Protein AF-A0A359E953-F1 (afdb_monomer_lite)

Foldseek 3Di:
DAAEDDPDLVCCVQQQFDNPAPQQWDQDFFWKFFDPVQDPPRHGPTDDDPPTGGFRFGALNRHDPPWDQGMATRVDRSHGQWIWDDDDPAIRIHRRGPPQPDPVNPVSVVSSVQVRDPPDDDDDDPDDAAEDPPPPHQADQDQDPPCCVVPVGGRLCCVQPPVVVVVVVVCVVVVHAYAYAHAQEADLDLADPQDRCSQQVDWDQDPNDIGRRSLVRLQVQLVDRYHHAHAFLHLAFLDCVSHVDNVSRVNSVVVVVVVCVVSVSDDHHPDYDYD

Secondary structure (DSSP, 8-state):
-BSS----HHHHHHHTB-TT----B-SS--SEEE-TTTSTT-TT-EE--TTPPP--PBPGGGB-TTSEEEEEESS-TTSEEEEEEEETTEEEEEE--S---SHHHHHHHHHHHHHTSTT----------EEETT-S----SS--TTHHHHH-S-HHHHIIIIIHHHHHHHHHHHTPPEEEEEEEE-----SSPP--HHHHH-EEEETTEEEEHHHHHHHHHHTSSSEEEEEEEESS-S-TTT-S-HHHHHHHHHHHHHHHHHTT--SPPS-B---

Sequence (275 aa):
VLTGPVSSQNFAFLQGLKTDTEYNVDSLSVGYKLFSKAFPGVEGMTYNYDGLLPHYGLLAEEFKSSVNILASTATDENQPFIVSNKIGLGEVITINSYVLGGKIYRGIIFSSIIKGLQGVPYQVANVSTIFLDDFPAPLYNQKLPPIDEEYDVTHAEFVSKIWWQDMQAFADTFNIDYSAMTAFNYNANVVPPFDFQEWRQGSIIYNQNIVQGSIFLANDVKNTRHELAFHGYNHFSLWEQDWDNINFMISSLQAARKRWRVDNLGKLPTNYVPP

Structure (mmCIF, N/CA/C/O backbone):
data_AF-A0A359E953-F1
#
_entry.id   AF-A0A359E953-F1
#
loop_
_atom_site.group_PDB
_atom_site.id
_atom_site.type_symbol
_atom_site.label_atom_id
_atom_site.label_alt_id
_atom_site.label_comp_id
_atom_site.label_asym_id
_atom_site.label_entity_id
_atom_site.label_seq_id
_atom_site.pdbx_PDB_ins_code
_atom_site.Cartn_x
_atom_site.Cartn_y
_atom_site.Cartn_z
_atom_site.occupancy
_atom_site.B_iso_or_equiv
_atom_site.auth_seq_id
_atom_site.auth_comp_id
_atom_site.auth_asym_id
_atom_site.auth_atom_id
_atom_site.pdbx_PDB_model_num
ATOM 1 N N . VAL A 1 1 ? -22.954 0.311 18.828 1.00 91.38 1 VAL A N 1
ATOM 2 C CA . VAL A 1 1 ? -21.606 0.902 18.995 1.00 91.38 1 VAL A CA 1
ATOM 3 C C . VAL A 1 1 ? -21.736 2.407 18.902 1.00 91.38 1 VAL A C 1
ATOM 5 O O . VAL A 1 1 ? -22.480 2.868 18.047 1.00 91.38 1 VAL A O 1
ATOM 8 N N . LEU A 1 2 ? -21.070 3.144 19.784 1.00 94.69 2 LEU A N 1
ATOM 9 C CA . LEU A 1 2 ? -20.998 4.601 19.781 1.00 94.69 2 LEU A CA 1
ATOM 10 C C . LEU A 1 2 ? -19.578 5.002 19.364 1.00 94.69 2 LEU A C 1
ATOM 12 O O . LEU A 1 2 ? -18.610 4.641 20.031 1.00 94.69 2 LEU A O 1
ATOM 16 N N . THR A 1 3 ? -19.437 5.702 18.238 1.00 93.19 3 THR A N 1
ATOM 17 C CA . THR A 1 3 ? -18.143 6.168 17.697 1.00 93.19 3 THR A CA 1
ATOM 18 C C . THR A 1 3 ? -17.750 7.518 18.297 1.00 93.19 3 THR A C 1
ATOM 20 O O . THR A 1 3 ? -17.402 8.450 17.579 1.00 93.19 3 THR A O 1
ATOM 23 N N . GLY A 1 4 ? -17.916 7.636 19.607 1.00 94.50 4 GLY A N 1
ATOM 24 C CA . GLY A 1 4 ? -17.750 8.858 20.376 1.00 94.50 4 GLY A CA 1
ATOM 25 C C . GLY A 1 4 ? -18.614 8.807 21.637 1.00 94.50 4 GLY A C 1
ATOM 26 O O . GLY A 1 4 ? -19.676 8.169 21.615 1.00 94.50 4 GLY A O 1
ATOM 27 N N . PRO A 1 5 ? -18.188 9.451 22.733 1.00 94.25 5 PRO A N 1
ATOM 28 C CA . PRO A 1 5 ? -19.043 9.611 23.891 1.00 94.25 5 PRO A CA 1
ATOM 29 C C . PRO A 1 5 ? -20.219 10.546 23.574 1.00 94.25 5 PRO A C 1
ATOM 31 O O . PRO A 1 5 ? -20.132 11.443 22.737 1.00 94.25 5 PRO A O 1
ATOM 34 N N . VAL A 1 6 ? -21.347 10.317 24.239 1.00 94.50 6 VAL A N 1
ATOM 35 C CA . VAL A 1 6 ? -22.568 11.119 24.129 1.00 94.50 6 VAL A CA 1
ATOM 36 C C . VAL A 1 6 ? -22.833 11.756 25.486 1.00 94.50 6 VAL A C 1
ATOM 38 O O . VAL A 1 6 ? -23.274 11.072 26.414 1.00 94.50 6 VAL A O 1
ATOM 41 N N . SER A 1 7 ? -22.596 13.063 25.595 1.00 90.88 7 SER A N 1
ATOM 42 C CA . SER A 1 7 ? -22.827 13.837 26.821 1.00 90.88 7 SER A CA 1
ATOM 43 C C . SER A 1 7 ? -24.314 14.121 27.044 1.00 90.88 7 SER A C 1
ATOM 45 O O . SER A 1 7 ? -24.800 15.238 26.882 1.00 90.88 7 SER A O 1
ATOM 47 N N . SER A 1 8 ? -25.076 13.071 27.344 1.00 90.19 8 SER A N 1
ATOM 48 C CA . SER A 1 8 ? -26.510 13.141 27.604 1.00 90.19 8 SER A CA 1
ATOM 49 C C . SER A 1 8 ? -26.914 12.111 28.646 1.00 90.19 8 SER A C 1
ATOM 51 O O . SER A 1 8 ? -26.641 10.918 28.490 1.00 90.19 8 SER A O 1
ATOM 53 N N . GLN A 1 9 ? -27.673 12.557 29.649 1.00 86.50 9 GLN A N 1
ATOM 54 C CA . GLN A 1 9 ? -28.151 11.704 30.737 1.00 86.50 9 GLN A CA 1
ATOM 55 C C . GLN A 1 9 ? -28.949 10.494 30.234 1.00 86.50 9 GLN A C 1
ATOM 57 O O . GLN A 1 9 ? -28.858 9.403 30.795 1.00 86.50 9 GLN A O 1
ATOM 62 N N . ASN A 1 10 ? -29.668 10.657 29.119 1.00 89.31 10 ASN A N 1
ATOM 63 C CA . ASN A 1 10 ? -30.453 9.590 28.494 1.00 89.31 10 ASN A CA 1
ATOM 64 C C . ASN A 1 10 ? -29.575 8.454 27.939 1.00 89.31 10 ASN A C 1
ATOM 66 O O . ASN A 1 10 ? -30.032 7.319 27.824 1.00 89.31 10 ASN A O 1
ATOM 70 N N . PHE A 1 11 ? -28.316 8.748 27.607 1.00 91.19 11 PHE A N 1
ATOM 71 C CA . PHE A 1 11 ? -27.355 7.802 27.039 1.00 91.19 11 PHE A CA 1
ATOM 72 C C . PHE A 1 11 ? -26.266 7.382 28.036 1.00 91.19 11 PHE A C 1
ATOM 74 O O . PHE A 1 11 ? -25.482 6.480 27.732 1.00 91.19 11 PHE A O 1
ATOM 81 N N . ALA A 1 12 ? -26.218 7.983 29.230 1.00 94.19 12 ALA A N 1
ATOM 82 C CA . ALA A 1 12 ? -25.221 7.683 30.257 1.00 94.19 12 ALA A CA 1
ATOM 83 C C . ALA A 1 12 ? -25.239 6.201 30.661 1.00 94.19 12 ALA A C 1
ATOM 85 O O . ALA A 1 12 ? -24.207 5.527 30.646 1.00 94.19 12 ALA A O 1
ATOM 86 N N . PHE A 1 13 ? -26.436 5.652 30.911 1.00 94.38 13 PHE A N 1
ATOM 87 C CA . PHE A 1 13 ? -26.602 4.235 31.241 1.00 94.38 13 PHE A CA 1
ATOM 88 C C . PHE A 1 13 ? -26.062 3.310 30.146 1.00 94.38 13 PHE A C 1
ATOM 90 O O . PHE A 1 13 ? -25.422 2.313 30.471 1.00 94.38 13 PHE A O 1
ATOM 97 N N . LEU A 1 14 ? -26.288 3.644 28.869 1.00 94.75 14 LEU A N 1
ATOM 98 C CA . LEU A 1 14 ? -25.854 2.821 27.739 1.00 94.75 14 LEU A CA 1
ATOM 99 C C . LEU A 1 14 ? -24.329 2.747 27.660 1.00 94.75 14 LEU A C 1
ATOM 101 O O . LEU A 1 14 ? -23.777 1.669 27.484 1.00 94.75 14 LEU A O 1
ATOM 105 N N . GLN A 1 15 ? -23.653 3.871 27.871 1.00 95.25 15 GLN A N 1
ATOM 106 C CA . GLN A 1 15 ? -22.193 3.981 27.814 1.00 95.25 15 GLN A CA 1
ATOM 107 C C . GLN A 1 15 ? -21.480 3.408 29.046 1.00 95.25 15 GLN A C 1
ATOM 109 O O . GLN A 1 15 ? -20.261 3.263 29.033 1.00 95.25 15 GLN A O 1
ATOM 114 N N . GLY A 1 16 ? -22.227 3.084 30.107 1.00 96.25 16 GLY A N 1
ATOM 115 C CA . GLY A 1 16 ? -21.660 2.652 31.381 1.00 96.25 16 GLY A CA 1
ATOM 116 C C . GLY A 1 16 ? -21.135 3.806 32.236 1.00 96.25 16 GLY A C 1
ATOM 117 O O . GLY A 1 16 ? -20.303 3.572 33.109 1.00 96.25 16 GLY A O 1
ATOM 118 N N . LEU A 1 17 ? -21.624 5.029 32.011 1.00 97.00 17 LEU A N 1
ATOM 119 C CA . LEU A 1 17 ? -21.306 6.196 32.835 1.00 97.00 17 LEU A CA 1
ATOM 120 C C . LEU A 1 17 ? -22.029 6.134 34.183 1.00 97.00 17 LEU A C 1
ATOM 122 O O . LEU A 1 17 ? -23.102 5.526 34.303 1.00 97.00 17 LEU A O 1
ATOM 126 N N . LYS A 1 18 ? -21.438 6.755 35.206 1.00 95.19 18 LYS A N 1
ATOM 127 C CA . LYS A 1 18 ? -22.065 6.945 36.519 1.00 95.19 18 LYS A CA 1
ATOM 128 C C . LYS A 1 18 ? -23.314 7.827 36.401 1.00 95.19 18 LYS A C 1
ATOM 130 O O . LYS A 1 18 ? -23.501 8.555 35.432 1.00 95.19 18 LYS A O 1
ATOM 135 N N . THR A 1 19 ? -24.220 7.722 37.370 1.00 87.56 19 THR A N 1
ATOM 136 C CA . THR A 1 19 ? -25.488 8.477 37.363 1.00 87.56 19 THR A CA 1
ATOM 137 C C . THR A 1 19 ? -25.298 9.972 37.600 1.00 87.56 19 THR A C 1
ATOM 139 O O . THR A 1 19 ? -26.120 10.764 37.155 1.00 87.56 19 THR A O 1
ATOM 142 N N . ASP A 1 20 ? -24.227 10.329 38.295 1.00 89.38 20 ASP A N 1
ATOM 143 C CA . ASP A 1 20 ? -23.769 11.669 38.657 1.00 89.38 20 ASP A CA 1
ATOM 144 C C . ASP A 1 20 ? -22.599 12.137 37.774 1.00 89.38 20 ASP A C 1
ATOM 146 O O . ASP A 1 20 ? -21.809 12.971 38.194 1.00 89.38 20 ASP A O 1
ATOM 150 N N . THR A 1 21 ? -22.475 11.584 36.561 1.00 91.31 21 THR A N 1
ATOM 151 C CA . THR A 1 21 ? -21.426 11.956 35.601 1.00 91.31 21 THR A CA 1
ATOM 152 C C . THR A 1 21 ? -21.484 13.449 35.262 1.00 91.31 21 THR A C 1
ATOM 154 O O . THR A 1 21 ? -22.550 13.996 34.963 1.00 91.31 21 THR A O 1
ATOM 157 N N . GLU A 1 22 ? -20.327 14.102 35.296 1.00 93.81 22 GLU A N 1
ATOM 158 C CA . GLU A 1 22 ? -20.158 15.513 34.929 1.00 93.81 22 GLU A CA 1
ATOM 159 C C . GLU A 1 22 ? -19.682 15.668 33.479 1.00 93.81 22 GLU A C 1
ATOM 161 O O . GLU A 1 22 ? -19.660 16.773 32.936 1.00 93.81 22 GLU A O 1
ATOM 166 N N . TYR A 1 23 ? -19.377 14.544 32.824 1.00 94.56 23 TYR A N 1
ATOM 167 C CA . TYR A 1 23 ? -18.854 14.472 31.463 1.00 94.56 23 TYR A CA 1
ATOM 168 C C . TYR A 1 23 ? -17.509 15.191 31.298 1.00 94.56 23 TYR A C 1
ATOM 170 O O . TYR A 1 23 ? -17.218 15.722 30.221 1.00 94.56 23 TYR A O 1
ATOM 178 N N . ASN A 1 24 ? -16.681 15.199 32.347 1.00 96.50 24 ASN A N 1
ATOM 179 C CA . ASN A 1 24 ? -15.344 15.766 32.277 1.00 96.50 24 ASN A CA 1
ATOM 180 C C . ASN A 1 24 ? -14.489 14.976 31.281 1.00 96.50 24 ASN A C 1
ATOM 182 O O . ASN A 1 24 ? -14.595 13.752 31.176 1.00 96.50 24 ASN A O 1
ATOM 186 N N . VAL A 1 25 ? -13.642 15.684 30.536 1.00 97.06 25 VAL A N 1
ATOM 187 C CA . VAL A 1 25 ? -12.829 15.109 29.459 1.00 97.06 25 VAL A CA 1
ATOM 188 C C . VAL A 1 25 ? -11.344 15.167 29.782 1.00 97.06 25 VAL A C 1
ATOM 190 O O . VAL A 1 25 ? -10.857 16.131 30.369 1.00 97.06 25 VAL A O 1
ATOM 193 N N . ASP A 1 26 ? -10.616 14.156 29.328 1.00 97.31 26 ASP A N 1
ATOM 194 C CA . ASP A 1 26 ? -9.164 14.174 29.256 1.00 97.31 26 ASP A CA 1
ATOM 195 C C . ASP A 1 26 ? -8.703 14.891 27.980 1.00 97.31 26 ASP A C 1
ATOM 197 O O . ASP A 1 26 ? -8.961 14.440 26.863 1.00 97.31 26 ASP A O 1
ATOM 201 N N . SER A 1 27 ? -7.992 16.006 28.145 1.00 96.44 27 SER A N 1
ATOM 202 C CA . SER A 1 27 ? -7.470 16.814 27.040 1.00 96.44 27 SER A CA 1
ATOM 203 C C . SER A 1 27 ? -6.019 16.506 26.669 1.00 96.44 27 SER A C 1
ATOM 205 O O . SER A 1 27 ? -5.453 17.239 25.857 1.00 96.44 27 SER A O 1
ATOM 207 N N . LEU A 1 28 ? -5.388 15.501 27.286 1.00 96.62 28 LEU A N 1
ATOM 208 C CA . LEU A 1 28 ? -3.955 15.243 27.132 1.00 96.62 28 LEU A CA 1
ATOM 209 C C . LEU A 1 28 ? -3.657 13.949 26.382 1.00 96.62 28 LEU A C 1
ATOM 211 O O . LEU A 1 28 ? -2.718 13.926 25.586 1.00 96.62 28 LEU A O 1
ATOM 215 N N . SER A 1 29 ? -4.422 12.881 26.613 1.00 97.62 29 SER A N 1
ATOM 216 C CA . SER A 1 29 ? -3.992 11.568 26.145 1.00 97.62 29 SER A CA 1
ATOM 217 C C . SER A 1 29 ? -4.236 11.343 24.661 1.00 97.62 29 SER A C 1
ATOM 219 O O . SER A 1 29 ? -5.284 11.685 24.100 1.00 97.62 29 SER A O 1
ATOM 221 N N . VAL A 1 30 ? -3.256 10.696 24.038 1.00 96.56 30 VAL A N 1
ATOM 222 C CA . VAL A 1 30 ? -3.210 10.399 22.606 1.00 96.56 30 VAL A CA 1
ATOM 223 C C . VAL A 1 30 ? -2.963 8.917 22.365 1.00 96.56 30 VAL A C 1
ATOM 225 O O . VAL A 1 30 ? -2.499 8.183 23.243 1.00 96.56 30 VAL A O 1
ATOM 228 N N . GLY A 1 31 ? -3.252 8.488 21.137 1.00 95.69 31 GLY A N 1
ATOM 229 C CA . GLY A 1 31 ? -3.047 7.114 20.699 1.00 95.69 31 GLY A CA 1
ATOM 230 C C . GLY A 1 31 ? -3.872 6.099 21.489 1.00 95.69 31 GLY A C 1
ATOM 231 O O . GLY A 1 31 ? -4.659 6.432 22.373 1.00 95.69 31 GLY A O 1
ATOM 232 N N . TYR A 1 32 ? -3.684 4.820 21.187 1.00 95.94 32 TYR A N 1
ATOM 233 C CA . TYR A 1 32 ? -4.396 3.758 21.894 1.00 95.94 32 TYR A CA 1
ATOM 234 C C . TYR A 1 32 ? -3.566 2.494 22.064 1.00 95.94 32 TYR A C 1
ATOM 236 O O . TYR A 1 32 ? -2.721 2.169 21.231 1.00 95.94 32 TYR A O 1
ATOM 244 N N . LYS A 1 33 ? -3.853 1.759 23.137 1.00 95.81 33 LYS A N 1
ATOM 245 C CA . LYS A 1 33 ? -3.293 0.441 23.428 1.00 95.81 33 LYS A CA 1
ATOM 246 C C . LYS A 1 33 ? -4.414 -0.586 23.496 1.00 95.81 33 LYS A C 1
ATOM 248 O O . LYS A 1 33 ? -5.407 -0.392 24.197 1.00 95.81 33 LYS A O 1
ATOM 253 N N . LEU A 1 34 ? -4.262 -1.676 22.750 1.00 94.06 34 LEU A N 1
ATOM 254 C CA . LEU A 1 34 ? -5.268 -2.728 22.647 1.00 94.06 34 LEU A CA 1
ATOM 255 C C . LEU A 1 34 ? -5.008 -3.837 23.660 1.00 94.06 34 LEU A C 1
ATOM 257 O O . LEU A 1 34 ? -3.911 -4.389 23.745 1.00 94.06 34 LEU A O 1
ATOM 261 N N . PHE A 1 35 ? -6.044 -4.205 24.408 1.00 90.38 35 PHE A N 1
ATOM 262 C CA . PHE A 1 35 ? -5.985 -5.348 25.309 1.00 90.38 35 PHE A CA 1
ATOM 263 C C . PHE A 1 35 ? -6.446 -6.627 24.604 1.00 90.38 35 PHE A C 1
ATOM 265 O O . PHE A 1 35 ? -7.213 -6.595 23.644 1.00 90.38 35 PHE A O 1
ATOM 272 N N . SER A 1 36 ? -6.019 -7.779 25.120 1.00 74.50 36 SER A N 1
ATOM 273 C CA . SER A 1 36 ? -6.286 -9.114 24.554 1.00 74.50 36 SER A CA 1
ATOM 274 C C . SER A 1 36 ? -7.758 -9.430 24.290 1.00 74.50 36 SER A C 1
ATOM 276 O O . SER A 1 36 ? -8.108 -10.154 23.362 1.00 74.50 36 SER A O 1
ATOM 278 N N . LYS A 1 37 ? -8.646 -8.846 25.097 1.00 69.38 37 LYS A N 1
ATOM 279 C CA . LYS A 1 37 ? -10.102 -9.030 25.022 1.00 69.38 37 LYS A CA 1
ATOM 280 C C . LYS A 1 37 ? -10.766 -8.189 23.927 1.00 69.38 37 LYS A C 1
ATOM 282 O O . LYS A 1 37 ? -11.963 -8.357 23.673 1.00 69.38 37 LYS A O 1
ATOM 287 N N . ALA A 1 38 ? -10.028 -7.257 23.328 1.00 71.00 38 ALA A N 1
ATOM 288 C CA . ALA A 1 38 ? -10.561 -6.303 22.371 1.00 71.00 38 ALA A CA 1
ATOM 289 C C . ALA A 1 38 ? -10.742 -6.949 21.001 1.00 71.00 38 ALA A C 1
ATOM 291 O O . ALA A 1 38 ? -11.876 -7.069 20.536 1.00 71.00 38 ALA A O 1
ATOM 292 N N . PHE A 1 39 ? -9.638 -7.401 20.396 1.00 80.38 39 PHE A N 1
ATOM 293 C CA . PHE A 1 39 ? -9.598 -7.871 19.014 1.00 80.38 39 PHE A CA 1
ATOM 294 C C . PHE A 1 39 ? -8.544 -8.981 18.833 1.00 80.38 39 PHE A C 1
ATOM 296 O O . PHE A 1 39 ? -7.472 -8.906 19.440 1.00 80.38 39 PHE A O 1
ATOM 303 N N . PRO A 1 40 ? -8.817 -10.012 18.011 1.00 77.75 40 PRO A N 1
ATOM 304 C CA . PRO A 1 40 ? -7.859 -11.086 17.747 1.00 77.75 40 PRO A CA 1
ATOM 305 C C . PRO A 1 40 ? -6.555 -10.576 17.113 1.00 77.75 40 PRO A C 1
ATOM 307 O O . PRO A 1 40 ? -6.593 -9.750 16.207 1.00 77.75 40 PRO A O 1
ATOM 310 N N . GLY A 1 41 ? -5.410 -11.107 17.552 1.00 78.75 41 GLY A N 1
ATOM 311 C CA . GLY A 1 41 ? -4.105 -10.884 16.908 1.00 78.75 41 GLY A CA 1
ATOM 312 C C . GLY A 1 41 ? -3.431 -9.535 17.183 1.00 78.75 41 GLY A C 1
ATOM 313 O O . GLY A 1 41 ? -2.355 -9.289 16.651 1.00 78.75 41 GLY A O 1
ATOM 314 N N . VAL A 1 42 ? -4.026 -8.676 18.017 1.00 83.38 42 VAL A N 1
ATOM 315 C CA . VAL A 1 42 ? -3.504 -7.326 18.321 1.00 83.38 42 VAL A CA 1
ATOM 316 C C . VAL A 1 42 ? -3.327 -7.072 19.821 1.00 83.38 42 VAL A C 1
ATOM 318 O O . VAL A 1 42 ? -3.280 -5.931 20.275 1.00 83.38 42 VAL A O 1
ATOM 321 N N . GLU A 1 43 ? -3.246 -8.143 20.609 1.00 86.69 43 GLU A N 1
ATOM 322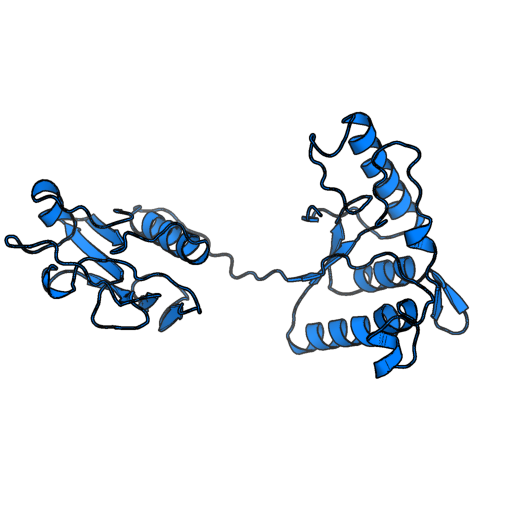 C CA . GLU A 1 43 ? -3.002 -8.068 22.048 1.00 86.69 43 GLU A CA 1
ATOM 323 C C . GLU A 1 43 ? -1.707 -7.305 22.352 1.00 86.69 43 GLU A C 1
ATOM 325 O O . GLU A 1 43 ? -0.639 -7.643 21.846 1.00 86.69 43 GLU A O 1
ATOM 330 N N . GLY A 1 44 ? -1.807 -6.272 23.190 1.00 89.12 44 GLY A N 1
ATOM 331 C CA . GLY A 1 44 ? -0.663 -5.486 23.646 1.00 89.12 44 GLY A CA 1
ATOM 332 C C . GLY A 1 44 ? -0.123 -4.491 22.620 1.00 89.12 44 GLY A C 1
ATOM 333 O O . GLY A 1 44 ? 0.812 -3.762 22.944 1.00 89.12 44 GLY A O 1
ATOM 334 N N . MET A 1 45 ? -0.700 -4.421 21.414 1.00 92.19 45 MET A N 1
ATOM 335 C CA . MET A 1 45 ? -0.281 -3.446 20.410 1.00 92.19 45 MET A CA 1
ATOM 336 C C . MET A 1 45 ? -0.634 -2.025 20.851 1.00 92.19 45 MET A C 1
ATOM 338 O O . MET A 1 45 ? -1.777 -1.739 21.223 1.00 92.19 45 MET A O 1
ATOM 342 N N . THR A 1 46 ? 0.349 -1.135 20.747 1.00 95.12 46 THR A N 1
ATOM 343 C CA . THR A 1 46 ? 0.221 0.293 21.046 1.00 95.12 46 THR A CA 1
ATOM 344 C C . THR A 1 46 ? 0.424 1.099 19.771 1.00 95.12 46 THR A C 1
ATOM 346 O O . THR A 1 46 ? 1.409 0.913 19.061 1.00 95.12 46 THR A O 1
ATOM 349 N N . TYR A 1 47 ? -0.493 2.024 19.508 1.00 93.75 47 TYR A N 1
ATOM 350 C CA . TYR A 1 47 ? -0.469 2.932 18.370 1.00 93.75 47 TYR A CA 1
ATOM 351 C C . TYR A 1 47 ? -0.292 4.354 18.891 1.00 93.75 47 TYR A C 1
ATOM 353 O O . TYR A 1 47 ? -1.255 4.990 19.322 1.00 93.75 47 TYR A O 1
ATOM 361 N N . ASN A 1 48 ? 0.951 4.830 18.867 1.00 94.88 48 ASN A N 1
ATOM 362 C CA . ASN A 1 48 ? 1.330 6.174 19.283 1.00 94.88 48 ASN A CA 1
ATOM 363 C C . ASN A 1 48 ? 2.296 6.757 18.251 1.00 94.88 48 ASN A C 1
ATOM 365 O O . ASN A 1 48 ? 3.455 6.354 18.194 1.00 94.88 48 ASN A O 1
ATOM 369 N N . TYR A 1 49 ? 1.790 7.646 17.403 1.00 90.12 49 TYR A N 1
ATOM 370 C CA . TYR A 1 49 ? 2.561 8.290 16.345 1.00 90.12 49 TYR A CA 1
ATOM 371 C C . TYR A 1 49 ? 2.728 9.772 16.665 1.00 90.12 49 TYR A C 1
ATOM 373 O O . TYR A 1 49 ? 1.895 10.367 17.353 1.00 90.12 49 TYR A O 1
ATOM 381 N N . ASP A 1 50 ? 3.769 10.385 16.117 1.00 90.94 50 ASP A N 1
ATOM 382 C CA . ASP A 1 50 ? 3.954 11.824 16.250 1.00 90.94 50 ASP A CA 1
ATOM 383 C C . ASP A 1 50 ? 2.821 12.586 15.547 1.00 90.94 50 ASP A C 1
ATOM 385 O O . ASP A 1 50 ? 2.355 12.211 14.467 1.00 90.94 50 ASP A O 1
ATOM 389 N N . GLY A 1 51 ? 2.360 13.668 16.175 1.00 90.56 51 GLY A N 1
ATOM 390 C CA . GLY A 1 51 ? 1.305 14.529 15.632 1.00 90.56 51 GLY A CA 1
ATOM 391 C C . GLY A 1 51 ? -0.129 14.044 15.870 1.00 90.56 51 GLY A C 1
ATOM 392 O O . GLY A 1 51 ? -1.060 14.635 15.320 1.00 90.56 51 GLY A O 1
ATOM 393 N N . LEU A 1 52 ? -0.343 13.005 16.686 1.00 93.62 52 LEU A N 1
ATOM 394 C CA . LEU A 1 52 ? -1.693 12.643 17.125 1.00 93.62 52 LEU A CA 1
ATOM 395 C C . LEU A 1 52 ? -2.305 13.735 18.005 1.00 93.62 52 LEU A C 1
ATOM 397 O O . LEU A 1 52 ? -1.649 14.320 18.864 1.00 93.62 52 LEU A O 1
ATOM 401 N N . LEU A 1 53 ? -3.592 13.993 17.782 1.00 95.12 53 LEU A N 1
ATOM 402 C CA . LEU A 1 53 ? -4.374 14.923 18.586 1.00 95.12 53 LEU A CA 1
ATOM 403 C C . LEU A 1 53 ? -4.928 14.215 19.830 1.00 95.12 53 LEU A C 1
ATOM 405 O O . LEU A 1 53 ? -5.269 13.029 19.734 1.00 95.12 53 LEU A O 1
ATOM 409 N N . PRO A 1 54 ? -5.074 14.926 20.965 1.00 96.56 54 PRO A N 1
ATOM 410 C CA . PRO A 1 54 ? -5.741 14.387 22.140 1.00 96.56 54 PRO A CA 1
ATOM 411 C C . PRO A 1 54 ? -7.132 13.860 21.811 1.00 96.56 54 PRO A C 1
ATOM 413 O O . PRO A 1 54 ? -7.860 14.428 20.995 1.00 96.56 54 PRO A O 1
ATOM 416 N N . HIS A 1 55 ? -7.511 12.763 22.457 1.00 96.81 55 HIS A N 1
ATOM 417 C CA . HIS A 1 55 ? -8.782 12.109 22.172 1.00 96.81 55 HIS A CA 1
ATOM 418 C C . HIS A 1 55 ? -9.998 12.907 22.640 1.00 96.81 55 HIS A C 1
ATOM 420 O O . HIS A 1 55 ? -11.085 12.692 22.088 1.00 96.81 55 HIS A O 1
ATOM 426 N N . TYR A 1 56 ? -9.822 13.773 23.646 1.00 97.06 56 TYR A N 1
ATOM 427 C CA . TYR A 1 56 ? -10.895 14.479 24.353 1.00 97.06 56 TYR A CA 1
ATOM 428 C C . TYR A 1 56 ? -11.964 13.524 24.916 1.00 97.06 56 TYR A C 1
ATOM 430 O O . TYR A 1 56 ? -13.134 13.877 25.022 1.00 97.06 56 TYR A O 1
ATOM 438 N N . GLY A 1 57 ? -11.582 12.283 25.233 1.00 97.06 57 GLY A N 1
ATOM 439 C CA . GLY A 1 57 ? -12.485 11.277 25.792 1.00 97.06 57 GLY A CA 1
ATOM 440 C C . GLY A 1 57 ? -12.906 11.617 27.220 1.00 97.06 57 GLY A C 1
ATOM 441 O O . GLY A 1 57 ? -12.192 12.325 27.919 1.00 97.06 57 GLY A O 1
ATOM 442 N N . LEU A 1 58 ? -14.043 11.090 27.673 1.00 97.88 58 LEU A N 1
ATOM 443 C CA . LEU A 1 58 ? -14.494 11.233 29.060 1.00 97.88 58 LEU A CA 1
ATOM 444 C C . LEU A 1 58 ? -13.468 10.630 30.026 1.00 97.88 58 LEU A C 1
ATOM 446 O O . LEU A 1 58 ? -12.930 9.560 29.734 1.00 97.88 58 LEU A O 1
ATOM 450 N N . LEU A 1 59 ? -13.204 11.277 31.161 1.00 97.44 59 LEU A N 1
ATOM 451 C CA . LEU A 1 59 ? -12.256 10.785 32.164 1.00 97.44 59 LEU A CA 1
ATOM 452 C C . LEU A 1 59 ? -12.645 9.392 32.672 1.00 97.44 59 LEU A C 1
ATOM 454 O O . LEU A 1 59 ? -13.825 9.051 32.770 1.00 97.44 59 LEU A O 1
ATOM 458 N N . ALA A 1 60 ? -11.649 8.585 33.040 1.00 97.12 60 ALA A N 1
ATOM 459 C CA . ALA A 1 60 ? -11.862 7.237 33.570 1.00 97.12 60 ALA A CA 1
ATOM 460 C C . ALA A 1 60 ? -12.863 7.194 34.742 1.00 97.12 60 ALA A C 1
ATOM 462 O O . ALA A 1 60 ? -13.671 6.271 34.847 1.00 97.12 60 ALA A O 1
ATOM 463 N N . GLU A 1 61 ? -12.841 8.216 35.600 1.00 96.44 61 GLU A N 1
ATOM 464 C CA . GLU A 1 61 ? -13.720 8.338 36.763 1.00 96.44 61 GLU A CA 1
ATOM 465 C C . GLU A 1 61 ? -15.196 8.579 36.421 1.00 96.44 61 GLU A C 1
ATOM 467 O O . GLU A 1 61 ? -16.048 8.330 37.273 1.00 96.44 61 GLU A O 1
ATOM 472 N N . GLU A 1 62 ? -15.525 8.984 35.194 1.00 97.12 62 GLU A N 1
ATOM 473 C CA . GLU A 1 62 ? -16.910 9.139 34.728 1.00 97.12 62 GLU A CA 1
ATOM 474 C C . GLU A 1 62 ? -17.589 7.776 34.500 1.00 97.12 62 GLU A C 1
ATOM 476 O O . GLU A 1 62 ? -18.817 7.654 34.545 1.00 97.12 62 GLU A O 1
ATOM 481 N N . PHE A 1 63 ? -16.802 6.716 34.285 1.00 97.25 63 PHE A N 1
ATOM 482 C CA . PHE A 1 63 ? -17.299 5.364 34.039 1.00 97.25 63 PHE A CA 1
ATOM 483 C C . PHE A 1 63 ? -17.523 4.577 35.339 1.00 97.25 63 PHE A C 1
ATOM 485 O O . PHE A 1 63 ? -16.849 4.749 36.357 1.00 97.25 63 PHE A O 1
ATOM 492 N N . LYS A 1 64 ? -18.489 3.653 35.314 1.00 96.88 64 LYS A N 1
ATOM 493 C CA . LYS A 1 64 ? -18.692 2.675 36.391 1.00 96.88 64 LYS A CA 1
ATOM 494 C C . LYS A 1 64 ? -17.526 1.690 36.423 1.00 96.88 64 LYS A C 1
ATOM 496 O O . LYS A 1 64 ? -17.090 1.219 35.381 1.00 96.88 64 LYS A O 1
ATOM 501 N N . SER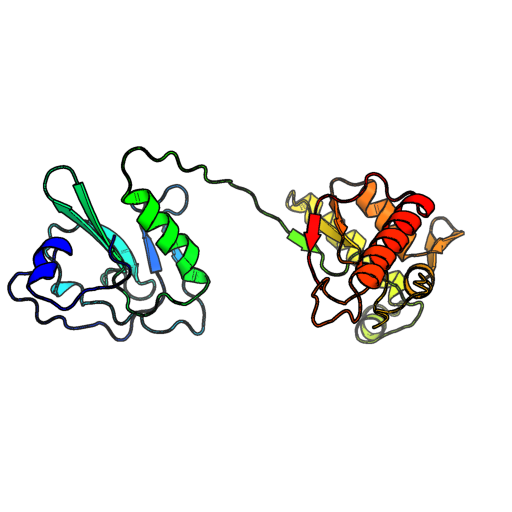 A 1 65 ? -17.130 1.239 37.611 1.00 94.88 65 SER A N 1
ATOM 502 C CA . SER A 1 65 ? -16.097 0.199 37.773 1.00 94.88 65 SER A CA 1
ATOM 503 C C . SER A 1 65 ? -16.449 -1.148 37.121 1.00 94.88 65 SER A C 1
ATOM 505 O O . SER A 1 65 ? -15.579 -1.994 36.944 1.00 94.88 65 SER A O 1
ATOM 507 N N . SER A 1 66 ? -17.721 -1.362 36.767 1.00 94.75 66 SER A N 1
ATOM 508 C CA . SER A 1 66 ? -18.214 -2.575 36.112 1.00 94.75 66 SER A CA 1
ATOM 509 C C . SER A 1 66 ? -18.031 -2.599 34.592 1.00 94.75 66 SER A C 1
ATOM 511 O O . SER A 1 66 ? -18.335 -3.625 33.979 1.00 94.75 66 SER A O 1
ATOM 513 N N . VAL A 1 67 ? -17.623 -1.491 33.956 1.00 95.94 67 VAL A N 1
ATOM 514 C CA . VAL A 1 67 ? -17.381 -1.490 32.505 1.00 95.94 67 VAL A CA 1
ATOM 515 C C . VAL A 1 67 ? -16.133 -2.301 32.175 1.00 95.94 67 VAL A C 1
ATOM 517 O O . VAL A 1 67 ? -15.154 -2.311 32.917 1.00 95.94 67 VAL A O 1
ATOM 520 N N . ASN A 1 68 ? -16.148 -2.977 31.031 1.00 95.00 68 ASN A N 1
ATOM 521 C CA . ASN A 1 68 ? -14.963 -3.648 30.519 1.00 95.00 68 ASN A CA 1
ATOM 522 C C . ASN A 1 68 ? -14.166 -2.659 29.676 1.00 95.00 68 ASN A C 1
ATOM 524 O O . ASN A 1 68 ? -14.672 -2.159 28.674 1.00 95.00 68 ASN A O 1
ATOM 528 N N . ILE A 1 69 ? -12.913 -2.413 30.036 1.00 95.56 69 ILE A N 1
ATOM 529 C CA . ILE A 1 69 ? -12.007 -1.624 29.202 1.00 95.56 69 ILE A CA 1
ATOM 530 C C . ILE A 1 69 ? -11.410 -2.566 28.154 1.00 95.56 69 ILE A C 1
ATOM 532 O O . ILE A 1 69 ? -10.787 -3.573 28.489 1.00 95.56 69 ILE A O 1
ATOM 536 N N . LEU A 1 70 ? -11.658 -2.271 26.880 1.00 94.94 70 LEU A N 1
ATOM 537 C CA . LEU A 1 70 ? -11.125 -3.027 25.744 1.00 94.94 70 LEU A CA 1
ATOM 538 C C . LEU A 1 70 ? -9.823 -2.396 25.234 1.00 94.94 70 LEU A C 1
ATOM 540 O O . LEU A 1 70 ? -8.927 -3.097 24.778 1.00 94.94 70 LEU A O 1
ATOM 544 N N . ALA A 1 71 ? -9.701 -1.079 25.339 1.00 96.12 71 ALA A N 1
ATOM 545 C CA . ALA A 1 71 ? -8.488 -0.357 24.997 1.00 96.12 71 ALA A CA 1
ATOM 546 C C . ALA A 1 71 ? -8.324 0.841 25.927 1.00 96.12 71 ALA A C 1
ATOM 548 O O . ALA A 1 71 ? -9.320 1.475 26.290 1.00 96.12 71 ALA A O 1
ATOM 549 N N . SER A 1 72 ? -7.085 1.169 26.265 1.00 97.25 72 SER A N 1
ATOM 550 C CA . SER A 1 72 ? -6.723 2.433 26.904 1.00 97.25 72 SER A CA 1
ATOM 551 C C . SER A 1 72 ? -6.147 3.396 25.874 1.00 97.25 72 SER A C 1
ATOM 553 O O . SER A 1 72 ? -5.882 3.019 24.727 1.00 97.25 72 SER A O 1
ATOM 555 N N . THR A 1 73 ? -5.916 4.637 26.283 1.00 97.56 73 THR A N 1
ATOM 556 C CA . THR A 1 73 ? -5.043 5.527 25.515 1.00 97.56 73 THR A CA 1
ATOM 557 C C . THR A 1 73 ? -3.604 5.003 25.539 1.00 97.56 73 THR A C 1
ATOM 559 O O . THR A 1 73 ? -3.259 4.158 26.373 1.00 97.56 73 THR A O 1
ATOM 562 N N . ALA A 1 74 ? -2.768 5.435 24.591 1.00 97.06 74 ALA A N 1
ATOM 563 C CA . ALA A 1 74 ? -1.378 4.979 24.533 1.00 97.06 74 ALA A CA 1
ATOM 564 C C . ALA A 1 74 ? -0.484 5.675 25.569 1.00 97.06 74 ALA A C 1
ATOM 566 O O . ALA A 1 74 ? 0.512 5.095 25.993 1.00 97.06 74 ALA A O 1
ATOM 567 N N . THR A 1 75 ? -0.822 6.908 25.952 1.00 97.38 75 THR A N 1
ATOM 568 C CA . THR A 1 75 ? -0.031 7.725 26.884 1.00 97.38 75 THR A CA 1
ATOM 569 C C . THR A 1 75 ? -0.454 7.590 28.343 1.00 97.38 75 THR A C 1
ATOM 571 O O . THR A 1 75 ? 0.367 7.836 29.221 1.00 97.38 75 THR A O 1
ATOM 574 N N . ASP A 1 76 ? -1.695 7.178 28.609 1.00 97.44 76 ASP A N 1
ATOM 575 C CA . ASP A 1 76 ? -2.173 6.831 29.949 1.00 97.44 76 ASP A CA 1
ATOM 576 C C . ASP A 1 76 ? -3.045 5.568 29.895 1.00 97.44 76 ASP A C 1
ATOM 578 O O . ASP A 1 76 ? -4.178 5.568 29.401 1.00 97.44 76 ASP A O 1
ATOM 582 N N . GLU A 1 77 ? -2.514 4.465 30.423 1.00 95.88 77 GLU A N 1
ATOM 583 C CA . GLU A 1 77 ? -3.219 3.182 30.443 1.00 95.88 77 GLU A CA 1
ATOM 584 C C . GLU A 1 77 ? -4.439 3.1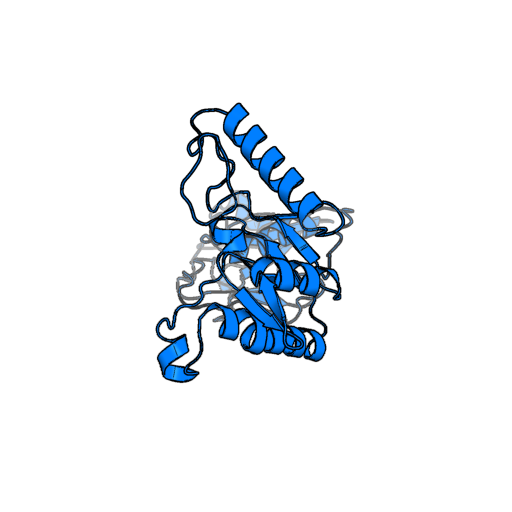70 31.380 1.00 95.88 77 GLU A C 1
ATOM 586 O O . GLU A 1 77 ? -5.310 2.310 31.232 1.00 95.88 77 GLU A O 1
ATOM 591 N N . ASN A 1 78 ? -4.545 4.131 32.306 1.00 96.31 78 ASN A N 1
ATOM 592 C CA . ASN A 1 78 ? -5.719 4.273 33.169 1.00 96.31 78 ASN A CA 1
ATOM 593 C C . ASN A 1 78 ? -6.878 4.979 32.459 1.00 96.31 78 ASN A C 1
ATOM 595 O O . ASN A 1 78 ? -8.032 4.812 32.858 1.00 96.31 78 ASN A O 1
ATOM 599 N N . GLN A 1 79 ? -6.589 5.742 31.404 1.00 97.88 79 GLN A N 1
ATOM 600 C CA . GLN A 1 79 ? -7.587 6.476 30.643 1.00 97.88 79 GLN A CA 1
ATOM 601 C C . GLN A 1 79 ? -8.195 5.563 29.561 1.00 97.88 79 GLN A C 1
ATOM 603 O O . GLN A 1 79 ? -7.488 5.126 28.643 1.00 97.88 79 GLN A O 1
ATOM 608 N N . PRO A 1 80 ? -9.500 5.234 29.626 1.00 97.38 80 PRO A N 1
ATOM 609 C CA . PRO A 1 80 ? -10.112 4.313 28.678 1.00 97.38 80 PRO A CA 1
ATOM 610 C C . PRO A 1 80 ? -10.268 4.960 27.298 1.00 97.38 80 PRO A C 1
ATOM 612 O O . PRO A 1 80 ? -10.802 6.060 27.169 1.00 97.38 80 PRO A O 1
ATOM 615 N N . PHE A 1 81 ? -9.880 4.234 26.251 1.00 97.31 81 PHE A N 1
ATOM 616 C CA . PHE A 1 81 ? -10.124 4.601 24.853 1.00 97.31 81 PHE A CA 1
ATOM 617 C C . PHE A 1 81 ? -11.314 3.838 24.258 1.00 97.31 81 PHE A C 1
ATOM 619 O O . PHE A 1 81 ? -12.083 4.399 23.484 1.00 97.31 81 PHE A O 1
ATOM 626 N N . ILE A 1 82 ? -11.516 2.569 24.629 1.00 97.00 82 ILE A N 1
ATOM 627 C CA . ILE A 1 82 ? -12.701 1.790 24.240 1.00 97.00 82 ILE A CA 1
ATOM 628 C C . ILE A 1 82 ? -13.253 1.087 25.470 1.00 97.00 82 ILE A C 1
ATOM 630 O O . ILE A 1 82 ? -12.549 0.309 26.117 1.00 97.00 82 ILE A O 1
ATOM 634 N N . VAL A 1 83 ? -14.537 1.305 25.742 1.00 96.44 83 VAL A N 1
ATOM 635 C CA . VAL A 1 83 ? -15.271 0.631 26.817 1.00 96.44 83 VAL A CA 1
ATOM 636 C C . VAL A 1 83 ? -16.382 -0.245 26.247 1.00 96.44 83 VAL A C 1
ATOM 638 O O . VAL A 1 83 ? -16.997 0.084 25.235 1.00 96.44 83 VAL A O 1
ATOM 641 N N . SER A 1 84 ? -16.653 -1.361 26.916 1.00 95.44 84 SER A N 1
ATOM 642 C CA . SER A 1 84 ? -17.825 -2.210 26.716 1.00 95.44 84 SER A CA 1
ATOM 643 C C . SER A 1 84 ? -18.650 -2.227 28.001 1.00 95.44 84 SER A C 1
ATOM 645 O O . SER A 1 84 ? -18.173 -2.612 29.073 1.00 95.44 84 SER A O 1
ATOM 647 N N . ASN A 1 85 ? -19.913 -1.833 27.883 1.00 96.00 85 ASN A N 1
ATOM 648 C CA . ASN A 1 85 ? -20.889 -1.902 28.956 1.00 96.00 85 ASN A CA 1
ATOM 649 C C . ASN A 1 85 ? -21.910 -3.007 28.661 1.00 96.00 85 ASN A C 1
ATOM 651 O O . ASN A 1 85 ? -22.648 -2.933 27.678 1.00 96.00 85 ASN A O 1
ATOM 655 N N . LYS A 1 86 ? -21.962 -4.036 29.511 1.00 94.44 86 LYS A N 1
ATOM 656 C CA . LYS A 1 86 ? -22.900 -5.155 29.354 1.00 94.44 86 LYS A CA 1
ATOM 657 C C . LYS A 1 86 ? -24.305 -4.754 29.795 1.00 94.44 86 LYS A C 1
ATOM 659 O O . LYS A 1 86 ? -24.490 -4.260 30.904 1.00 94.44 86 LYS A O 1
ATOM 664 N N . ILE A 1 87 ? -25.298 -5.022 28.949 1.00 93.25 87 ILE A N 1
ATOM 665 C CA . ILE A 1 87 ? -26.711 -4.732 29.211 1.00 93.25 87 ILE A CA 1
ATOM 666 C C . ILE A 1 87 ? -27.542 -5.943 28.785 1.00 93.25 87 ILE A C 1
ATOM 668 O O . ILE A 1 87 ? -27.694 -6.231 27.597 1.00 93.25 87 ILE A O 1
ATOM 672 N N . GLY A 1 88 ? -28.086 -6.664 29.767 1.00 92.44 88 GLY A N 1
ATOM 673 C CA . GLY A 1 88 ? -28.804 -7.914 29.521 1.00 92.44 88 GLY A CA 1
ATOM 674 C C . GLY A 1 88 ? -27.908 -8.946 28.830 1.00 92.44 88 GLY A C 1
ATOM 675 O O . GLY A 1 88 ? -26.848 -9.292 29.345 1.00 92.44 88 GLY A O 1
ATOM 676 N N . LEU A 1 89 ? -28.343 -9.426 27.662 1.00 89.12 89 LEU A N 1
ATOM 677 C CA . LEU A 1 89 ? -27.592 -10.382 26.835 1.00 89.12 89 LEU A CA 1
ATOM 678 C C . LEU A 1 89 ? -26.637 -9.712 25.833 1.00 89.12 89 LEU A C 1
ATOM 680 O O . LEU A 1 89 ? -25.907 -10.411 25.135 1.00 89.12 89 LEU A O 1
ATOM 684 N N . GLY A 1 90 ? -26.661 -8.381 25.736 1.00 90.56 90 GLY A N 1
ATOM 685 C CA . GLY A 1 90 ? -25.847 -7.613 24.802 1.00 90.56 90 GLY A CA 1
ATOM 686 C C . GLY A 1 90 ? -24.808 -6.739 25.494 1.00 90.56 90 GLY A C 1
ATOM 687 O O . GLY A 1 90 ? -24.639 -6.749 26.717 1.00 90.56 90 GLY A O 1
ATOM 688 N N . GLU A 1 91 ? -24.123 -5.936 24.690 1.00 92.62 91 GLU A N 1
ATOM 689 C CA . GLU A 1 91 ? -23.205 -4.909 25.163 1.00 92.62 91 GLU A CA 1
ATOM 690 C C . GLU A 1 91 ? -23.278 -3.658 24.287 1.00 92.62 91 GLU A C 1
ATOM 692 O O . GLU A 1 91 ? -23.607 -3.712 23.100 1.00 92.62 91 GLU A O 1
ATOM 697 N N . VAL A 1 92 ? -22.954 -2.517 24.883 1.00 94.94 92 VAL A N 1
ATOM 698 C CA . VAL A 1 92 ? -22.733 -1.260 24.177 1.00 94.94 92 VAL A CA 1
ATOM 699 C C . VAL A 1 92 ? -21.242 -0.975 24.214 1.00 94.94 92 VAL A C 1
ATOM 701 O O . VAL A 1 92 ? -20.657 -0.816 25.283 1.00 94.94 92 VAL A O 1
ATOM 704 N N . ILE A 1 93 ? -20.634 -0.921 23.034 1.00 95.62 93 ILE A N 1
ATOM 705 C CA . ILE A 1 93 ? -19.240 -0.512 22.864 1.00 95.62 93 ILE A CA 1
ATOM 706 C C . ILE A 1 93 ? -19.216 0.987 22.577 1.00 95.62 93 ILE A C 1
ATOM 708 O O . ILE A 1 93 ? -19.891 1.428 21.642 1.00 95.62 93 ILE A O 1
ATOM 712 N N . THR A 1 94 ? -18.423 1.734 23.338 1.00 96.56 94 THR A N 1
ATOM 713 C CA . THR A 1 94 ? -18.183 3.167 23.141 1.00 96.56 94 THR A CA 1
ATOM 714 C C . THR A 1 94 ? -16.704 3.392 22.876 1.00 96.56 94 THR A C 1
ATOM 716 O O . THR A 1 94 ? -15.860 3.002 23.683 1.00 96.56 94 THR A O 1
ATOM 719 N N . ILE A 1 95 ? -16.395 4.035 21.753 1.00 96.94 95 ILE A N 1
ATOM 720 C CA . ILE A 1 95 ? -15.065 4.572 21.476 1.00 96.94 95 ILE A CA 1
ATOM 721 C C . ILE A 1 95 ? -15.011 5.949 22.134 1.00 96.94 95 ILE A C 1
ATOM 723 O O . ILE A 1 95 ? -15.689 6.879 21.703 1.00 96.94 95 ILE A O 1
ATOM 727 N N . ASN A 1 96 ? -14.254 6.056 23.217 1.00 97.44 96 ASN A N 1
ATOM 728 C CA . ASN A 1 96 ? -14.161 7.225 24.078 1.00 97.44 96 ASN A CA 1
ATOM 729 C C . ASN A 1 96 ? -13.231 8.288 23.472 1.00 97.44 96 ASN A C 1
ATOM 731 O O . ASN A 1 96 ? -12.179 8.611 24.017 1.00 97.44 96 ASN A O 1
ATOM 735 N N . SER A 1 97 ? -13.590 8.795 22.293 1.00 96.75 97 SER A N 1
ATOM 736 C CA . SER A 1 97 ? -12.869 9.878 21.632 1.00 96.75 97 SER A CA 1
ATOM 737 C C . SER A 1 97 ? -13.779 10.694 20.723 1.00 96.75 97 SER A C 1
ATOM 739 O O . SER A 1 97 ? -14.620 10.138 20.020 1.00 96.75 97 SER A O 1
ATOM 741 N N . TYR A 1 98 ? -13.550 12.005 20.680 1.00 95.69 98 TYR A N 1
ATOM 742 C CA . TYR A 1 98 ? -14.143 12.907 19.688 1.00 95.69 98 TYR A CA 1
ATOM 743 C C . TYR A 1 98 ? -13.262 13.090 18.439 1.00 95.69 98 TYR A C 1
ATOM 745 O O . TYR A 1 98 ? -13.658 13.782 17.502 1.00 95.69 98 TYR A O 1
ATOM 753 N N . VAL A 1 99 ? -12.082 12.458 18.387 1.00 93.25 99 VAL A N 1
ATOM 754 C CA . VAL A 1 99 ? -11.091 12.621 17.312 1.00 93.25 99 VAL A CA 1
ATOM 755 C C . VAL A 1 99 ? -10.832 11.285 16.618 1.00 93.25 99 VAL A C 1
ATOM 757 O O . VAL A 1 99 ? -9.821 10.622 16.821 1.00 93.25 99 VAL A O 1
ATOM 760 N N . LEU A 1 100 ? -11.783 10.882 15.772 1.00 90.88 100 LEU A N 1
ATOM 761 C CA . LEU A 1 100 ? -11.767 9.597 15.056 1.00 90.88 100 LEU A CA 1
ATOM 762 C C . LEU A 1 100 ? -11.636 9.727 13.527 1.00 90.88 100 LEU A C 1
ATOM 764 O O . LEU A 1 100 ? -11.692 8.729 12.812 1.00 90.88 100 LEU A O 1
ATOM 768 N N . GLY A 1 101 ? -11.431 10.942 13.007 1.00 86.44 101 GLY A N 1
ATOM 769 C CA . GLY A 1 101 ? -11.325 11.194 11.561 1.00 86.44 101 GLY A CA 1
ATOM 770 C C . GLY A 1 101 ? -10.027 10.693 10.905 1.00 86.44 101 GLY A C 1
ATOM 771 O O . GLY A 1 101 ? -9.958 10.569 9.681 1.00 86.44 101 GLY A O 1
ATOM 772 N N . GLY A 1 102 ? -8.994 10.391 11.697 1.00 84.94 102 GLY A N 1
ATOM 773 C CA . GLY A 1 102 ? -7.685 9.951 11.205 1.00 84.94 102 GLY A CA 1
ATOM 774 C C . GLY A 1 102 ? -7.695 8.549 10.580 1.00 84.94 102 GLY A C 1
ATOM 775 O O . GLY A 1 102 ? -8.403 7.649 11.033 1.00 84.94 102 GLY A O 1
ATOM 776 N N . LYS A 1 103 ? -6.849 8.329 9.558 1.00 87.88 103 LYS A N 1
ATOM 777 C CA . LYS A 1 103 ? -6.713 7.025 8.871 1.00 87.88 103 LYS A CA 1
ATOM 778 C C . LYS A 1 103 ? -6.396 5.881 9.845 1.00 87.88 103 LYS A C 1
ATOM 780 O O . LYS A 1 103 ? -6.946 4.794 9.689 1.00 87.88 103 LYS A O 1
ATOM 785 N N . ILE A 1 104 ? -5.592 6.154 10.875 1.00 88.56 104 ILE A N 1
ATOM 786 C CA . ILE A 1 104 ? -5.161 5.170 11.880 1.00 88.56 104 ILE A CA 1
ATOM 787 C C . ILE A 1 104 ? -6.303 4.606 12.743 1.00 88.56 104 ILE A C 1
ATOM 789 O O . ILE A 1 104 ? -6.139 3.556 13.359 1.00 88.56 104 ILE A O 1
ATOM 793 N N . TYR A 1 105 ? -7.463 5.275 12.789 1.00 91.38 105 TYR A N 1
ATOM 794 C CA . TYR A 1 105 ? -8.608 4.843 13.597 1.00 91.38 105 TYR A CA 1
ATOM 795 C C . TYR A 1 105 ? -9.638 4.037 12.796 1.00 91.38 105 TYR A C 1
ATOM 797 O O . TYR A 1 105 ? -10.499 3.380 13.375 1.00 91.38 105 TYR A O 1
ATOM 805 N N . ARG A 1 106 ? -9.562 4.029 11.459 1.00 90.19 106 ARG A N 1
ATOM 806 C CA . ARG A 1 106 ? -10.557 3.346 10.609 1.00 90.19 106 ARG A CA 1
ATOM 807 C C . ARG A 1 106 ? -10.658 1.856 10.928 1.00 90.19 106 ARG A C 1
ATOM 809 O O . ARG A 1 106 ? -11.761 1.339 11.093 1.00 90.19 106 ARG A O 1
ATOM 816 N N . GLY A 1 107 ? -9.510 1.193 11.074 1.00 87.12 107 GLY A N 1
ATOM 817 C CA . GLY A 1 107 ? -9.442 -0.231 11.406 1.00 87.12 107 GLY A CA 1
ATOM 818 C C . GLY A 1 107 ? -10.053 -0.549 12.772 1.00 87.12 107 GLY A C 1
ATOM 819 O O . GLY A 1 107 ? -10.803 -1.519 12.894 1.00 87.12 107 GLY A O 1
ATOM 820 N N . ILE A 1 108 ? -9.806 0.295 13.783 1.00 89.81 108 ILE A N 1
ATOM 821 C CA . ILE A 1 108 ? -10.331 0.062 15.133 1.00 89.81 108 ILE A CA 1
ATOM 822 C C . ILE A 1 108 ? -11.826 0.376 15.249 1.00 89.81 108 ILE A C 1
ATOM 824 O O . ILE A 1 108 ? -12.556 -0.353 15.921 1.00 89.81 108 ILE A O 1
ATOM 828 N N . ILE A 1 109 ? -12.313 1.398 14.538 1.00 92.12 109 ILE A N 1
ATOM 829 C CA . ILE A 1 109 ? -13.747 1.709 14.440 1.00 92.12 109 ILE A CA 1
ATOM 830 C C . ILE A 1 109 ? -14.483 0.544 13.786 1.00 92.12 109 ILE A C 1
ATOM 832 O O . ILE A 1 109 ? -15.463 0.042 14.336 1.00 92.12 109 ILE A O 1
ATOM 836 N N . PHE A 1 110 ? -13.981 0.080 12.639 1.00 89.44 110 PHE A N 1
ATOM 837 C CA . PHE A 1 110 ? -14.570 -1.038 11.917 1.00 89.44 110 PHE A CA 1
ATOM 838 C C . PHE A 1 110 ? -14.587 -2.311 12.773 1.00 89.44 110 PHE A C 1
ATOM 840 O O . PHE A 1 110 ? -15.641 -2.921 12.947 1.00 89.44 110 PHE A O 1
ATOM 847 N N . SER A 1 111 ? -13.461 -2.650 13.406 1.00 87.06 111 SER A N 1
ATOM 848 C CA . SER A 1 111 ? -13.372 -3.800 14.312 1.00 87.06 111 SER A CA 1
ATOM 849 C C . SER A 1 111 ? -14.354 -3.690 15.486 1.00 87.06 111 SER A C 1
ATOM 851 O O . SER A 1 111 ? -15.010 -4.671 15.836 1.00 87.06 111 SER A O 1
ATOM 853 N N . SER A 1 112 ? -14.523 -2.492 16.061 1.00 90.38 112 SER A N 1
ATOM 854 C CA . SER A 1 112 ? -15.483 -2.241 17.147 1.00 90.38 112 SER A CA 1
ATOM 855 C C . SER A 1 112 ? -16.931 -2.457 16.703 1.00 90.38 112 SER A C 1
ATOM 857 O O . SER A 1 112 ? -17.716 -3.040 17.449 1.00 90.38 112 SER A O 1
ATOM 859 N N . ILE A 1 113 ? -17.285 -2.027 15.484 1.00 89.81 113 ILE A N 1
ATOM 860 C CA . ILE A 1 113 ? -18.608 -2.265 14.885 1.00 89.81 113 ILE A CA 1
ATOM 861 C C . ILE A 1 113 ? -18.852 -3.764 14.728 1.00 89.81 113 ILE A C 1
ATOM 863 O O . ILE A 1 113 ? -19.871 -4.253 15.207 1.00 89.81 113 ILE A O 1
ATOM 867 N N . ILE A 1 114 ? -17.903 -4.491 14.131 1.00 87.56 114 ILE A N 1
ATOM 868 C CA . ILE A 1 114 ? -18.003 -5.942 13.929 1.00 87.56 114 ILE A CA 1
ATOM 869 C C . ILE A 1 114 ? -18.163 -6.682 15.261 1.00 87.56 114 ILE A C 1
ATOM 871 O O . ILE A 1 114 ? -19.029 -7.545 15.369 1.00 87.56 114 ILE A O 1
ATOM 875 N N . LYS A 1 115 ? -17.401 -6.307 16.298 1.00 85.44 115 LYS A N 1
ATOM 876 C CA . LYS A 1 115 ? -17.524 -6.892 17.643 1.00 85.44 115 LYS A CA 1
ATOM 877 C C . LYS A 1 115 ? -18.930 -6.726 18.232 1.00 85.44 115 LYS A C 1
ATOM 879 O O . LYS A 1 115 ? -19.402 -7.613 18.936 1.00 85.44 115 LYS A O 1
ATOM 884 N N . GLY A 1 116 ? -19.595 -5.607 17.944 1.00 84.00 116 GLY A N 1
ATOM 885 C CA . GLY A 1 116 ? -20.960 -5.343 18.400 1.00 84.00 116 GLY A CA 1
ATOM 886 C C . GLY A 1 116 ? -22.049 -6.121 17.652 1.00 84.00 116 GLY A C 1
ATOM 887 O O . GLY A 1 116 ? -23.204 -6.076 18.074 1.00 84.00 116 GLY A O 1
ATOM 888 N N . LEU A 1 117 ? -21.724 -6.810 16.552 1.00 85.25 117 LEU A N 1
ATOM 889 C CA . LEU A 1 117 ? -22.678 -7.598 15.772 1.00 85.25 117 LEU A CA 1
ATOM 890 C C . LEU A 1 117 ? -22.641 -9.071 16.196 1.00 85.25 117 LEU A C 1
ATOM 892 O O . LEU A 1 117 ? -21.589 -9.707 16.247 1.00 85.25 117 LEU A O 1
ATOM 896 N N . GLN A 1 118 ? -23.811 -9.649 16.462 1.00 81.50 118 GLN A N 1
ATOM 897 C CA . GLN A 1 118 ? -23.924 -11.059 16.823 1.00 81.50 118 GLN A CA 1
ATOM 898 C C . GLN A 1 118 ? -23.845 -11.950 15.576 1.00 81.50 118 GLN A C 1
ATOM 900 O O . GLN A 1 118 ? -24.598 -11.761 14.624 1.00 81.50 118 GLN A O 1
ATOM 905 N N . GLY A 1 119 ? -22.975 -12.964 15.605 1.00 78.38 119 GLY A N 1
ATOM 906 C CA . GLY A 1 119 ? -22.949 -14.022 14.587 1.00 78.38 119 GLY A CA 1
ATOM 907 C C . GLY A 1 119 ? -22.361 -13.618 13.232 1.00 78.38 119 GLY A C 1
ATOM 908 O O . GLY A 1 119 ? -22.614 -14.306 12.248 1.00 78.38 119 GLY A O 1
ATOM 909 N N . VAL A 1 120 ? -21.581 -12.534 13.163 1.00 80.75 120 VAL A N 1
ATOM 910 C CA . VAL A 1 120 ? -20.882 -12.125 11.936 1.00 80.75 120 VAL A CA 1
ATOM 911 C C . VAL A 1 120 ? -19.494 -12.775 11.896 1.00 80.75 120 VAL A C 1
ATOM 913 O O . VAL A 1 120 ? -18.623 -12.375 12.671 1.00 80.75 120 VAL A O 1
ATOM 916 N N . PRO A 1 121 ? -19.244 -13.771 11.022 1.00 74.00 121 PRO A N 1
ATOM 917 C CA . PRO A 1 121 ? -17.892 -14.263 10.802 1.00 74.00 121 PRO A CA 1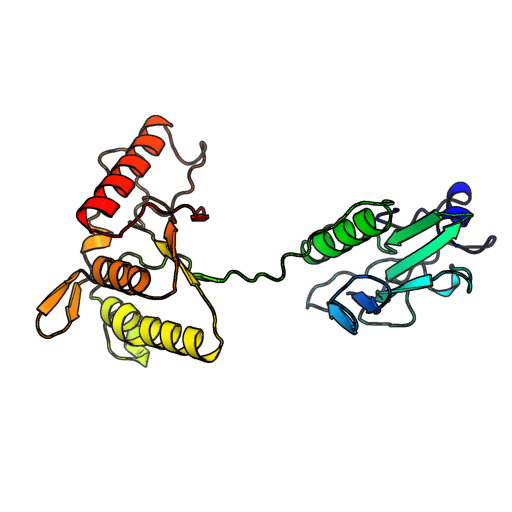
ATOM 918 C C . PRO A 1 121 ? -17.073 -13.170 10.108 1.00 74.00 121 PRO A C 1
ATOM 920 O O . PRO A 1 121 ? -17.431 -12.705 9.028 1.00 74.00 121 PRO A O 1
ATOM 923 N N . TYR A 1 122 ? -15.966 -12.763 10.727 1.00 71.38 122 TYR A N 1
ATOM 924 C CA . TYR A 1 122 ? -15.041 -11.789 10.158 1.00 71.38 122 TYR A CA 1
ATOM 925 C C . TYR A 1 122 ? -13.721 -12.469 9.810 1.00 71.38 122 TYR A C 1
ATOM 927 O O . TYR A 1 122 ? -13.003 -12.947 10.688 1.00 71.38 122 TYR A O 1
ATOM 935 N N . GLN A 1 123 ? -13.421 -12.541 8.515 1.00 68.50 123 GLN A N 1
ATOM 936 C CA . GLN A 1 123 ? -12.150 -13.066 8.036 1.00 68.50 123 GLN A CA 1
ATOM 937 C C . GLN A 1 123 ? -11.087 -11.978 8.173 1.00 68.50 123 GLN A C 1
ATOM 939 O O . GLN A 1 123 ? -11.142 -10.954 7.497 1.00 68.50 123 GLN A O 1
ATOM 944 N N . VAL A 1 124 ? -10.109 -12.209 9.044 1.00 70.00 124 VAL A N 1
ATOM 945 C CA . VAL A 1 124 ? -8.892 -11.398 9.092 1.00 70.00 124 VAL A CA 1
ATOM 946 C C . VAL A 1 124 ? -7.911 -12.012 8.102 1.00 70.00 124 VAL A C 1
ATOM 948 O O . VAL A 1 124 ? -7.359 -13.083 8.355 1.00 70.00 124 VAL A O 1
ATOM 951 N N . ALA A 1 125 ? -7.720 -11.363 6.955 1.00 70.75 125 ALA A N 1
ATOM 952 C CA . ALA A 1 125 ? -6.653 -11.737 6.039 1.00 70.75 125 ALA A CA 1
ATOM 953 C C . ALA A 1 125 ? -5.320 -11.295 6.657 1.00 70.75 125 ALA A C 1
ATOM 955 O O . ALA A 1 125 ? -5.029 -10.103 6.721 1.00 70.75 125 ALA A O 1
ATOM 956 N N . ASN A 1 126 ? -4.524 -12.249 7.144 1.00 72.88 126 ASN A N 1
ATOM 957 C CA . ASN A 1 126 ? -3.167 -11.990 7.627 1.00 72.88 126 ASN A CA 1
ATOM 958 C C . ASN A 1 126 ? -2.205 -11.868 6.436 1.00 72.88 126 ASN A C 1
ATOM 960 O O . ASN A 1 126 ? -1.354 -12.728 6.217 1.00 72.88 126 ASN A O 1
ATOM 964 N N . VAL A 1 127 ? -2.433 -10.850 5.611 1.00 79.38 127 VAL A N 1
ATOM 965 C CA . VAL A 1 127 ? -1.684 -10.591 4.383 1.00 79.38 127 VAL A CA 1
ATOM 966 C C . VAL A 1 127 ? -1.010 -9.231 4.482 1.00 79.38 127 VAL A C 1
ATOM 968 O O . VAL A 1 127 ? -1.574 -8.283 5.027 1.00 79.38 127 VAL A O 1
ATOM 971 N N . SER A 1 128 ? 0.191 -9.136 3.932 1.00 82.88 128 SER A N 1
ATOM 972 C CA . SER A 1 128 ? 0.870 -7.876 3.661 1.00 82.88 128 SER A CA 1
ATOM 973 C C . SER A 1 128 ? 1.130 -7.783 2.163 1.00 82.88 128 SER A C 1
ATOM 975 O O . SER A 1 128 ? 1.306 -8.791 1.482 1.00 82.88 128 SER A O 1
ATOM 977 N N . THR A 1 129 ? 1.125 -6.562 1.643 1.00 87.94 129 THR A N 1
ATOM 978 C CA . THR A 1 129 ? 1.468 -6.273 0.251 1.00 87.94 129 THR A CA 1
ATOM 979 C C . THR A 1 129 ? 2.475 -5.141 0.245 1.00 87.94 129 THR A C 1
ATOM 981 O O . THR A 1 129 ? 2.253 -4.130 0.914 1.00 87.94 129 THR A O 1
ATOM 984 N N . ILE A 1 130 ? 3.565 -5.300 -0.501 1.00 94.50 130 ILE A N 1
ATOM 985 C CA . ILE A 1 130 ? 4.550 -4.240 -0.709 1.00 94.50 130 ILE A CA 1
ATOM 986 C C . ILE A 1 130 ? 4.547 -3.884 -2.187 1.00 94.50 130 ILE A C 1
ATOM 988 O O . ILE A 1 130 ? 4.807 -4.728 -3.044 1.00 94.50 130 ILE A O 1
ATOM 992 N N . PHE A 1 131 ? 4.230 -2.626 -2.468 1.00 95.75 131 PHE A N 1
ATOM 993 C CA . PHE A 1 131 ? 4.209 -2.089 -3.816 1.00 95.75 131 PHE A CA 1
ATOM 994 C C . PHE A 1 131 ? 5.528 -1.379 -4.092 1.00 95.75 131 PHE A C 1
ATOM 996 O O . PHE A 1 131 ? 5.934 -0.512 -3.320 1.00 95.75 131 PHE A O 1
ATOM 1003 N N . LEU A 1 132 ? 6.193 -1.774 -5.176 1.00 96.81 132 LEU A N 1
ATOM 1004 C CA . LEU A 1 132 ? 7.285 -0.999 -5.750 1.00 96.81 132 LEU A CA 1
ATOM 1005 C C . LEU A 1 132 ? 6.650 -0.080 -6.778 1.00 96.81 132 LEU A C 1
ATOM 1007 O O . LEU A 1 132 ? 6.306 -0.516 -7.879 1.00 96.81 132 LEU A O 1
ATOM 1011 N N . ASP A 1 133 ? 6.404 1.149 -6.343 1.00 94.00 133 ASP A N 1
ATOM 1012 C CA . ASP A 1 133 ? 5.867 2.189 -7.204 1.00 94.00 133 ASP A CA 1
ATOM 1013 C C . ASP A 1 133 ? 6.873 2.493 -8.314 1.00 94.00 133 ASP A C 1
ATOM 1015 O O . ASP A 1 133 ? 8.082 2.441 -8.071 1.00 94.00 133 ASP A O 1
ATOM 1019 N N . ASP A 1 134 ? 6.383 2.754 -9.525 1.00 93.44 134 ASP A N 1
ATOM 1020 C CA . ASP A 1 134 ? 7.242 3.074 -10.668 1.00 93.44 134 ASP A CA 1
ATOM 1021 C C . ASP A 1 134 ? 8.385 2.069 -10.918 1.00 93.44 134 ASP A C 1
ATOM 1023 O O . ASP A 1 134 ? 9.526 2.422 -11.230 1.00 93.44 134 ASP A O 1
ATOM 1027 N N . PHE A 1 135 ? 8.098 0.771 -10.803 1.00 96.94 135 PHE A N 1
ATOM 1028 C CA . PHE A 1 135 ? 9.092 -0.257 -11.078 1.00 96.94 135 PHE A CA 1
ATOM 1029 C C . PHE A 1 135 ? 8.492 -1.474 -11.786 1.00 96.94 135 PHE A C 1
ATOM 1031 O O . PHE A 1 135 ? 7.545 -2.069 -11.284 1.00 96.94 135 PHE A O 1
ATOM 1038 N N . PRO A 1 136 ? 9.068 -1.925 -12.911 1.00 96.94 136 PRO A N 1
ATOM 1039 C CA . PRO A 1 136 ? 10.089 -1.241 -13.700 1.00 96.94 136 PRO A CA 1
ATOM 1040 C C . PRO A 1 136 ? 9.542 0.018 -14.385 1.00 96.94 136 PRO A C 1
ATOM 1042 O O . PRO A 1 136 ? 8.374 0.069 -14.770 1.00 96.94 136 PRO A O 1
ATOM 1045 N N . ALA A 1 137 ? 10.426 0.985 -14.608 1.00 95.75 137 ALA A N 1
ATOM 1046 C CA . ALA A 1 137 ? 10.134 2.266 -15.248 1.00 95.75 137 ALA A CA 1
ATOM 1047 C C . ALA A 1 137 ? 11.172 2.614 -16.331 1.00 95.75 137 ALA A C 1
ATOM 1049 O O . ALA A 1 137 ? 12.190 1.914 -16.451 1.00 95.75 137 ALA A O 1
ATOM 1050 N N . PRO A 1 138 ? 10.960 3.673 -17.143 1.00 96.88 138 PRO A N 1
ATOM 1051 C CA . PRO A 1 138 ? 12.002 4.255 -17.979 1.00 96.88 138 PRO A CA 1
ATOM 1052 C C . PRO A 1 138 ? 13.328 4.453 -17.244 1.00 96.88 138 PRO A C 1
ATOM 1054 O O . PRO A 1 138 ? 13.390 5.024 -16.158 1.00 96.88 138 PRO A O 1
ATOM 1057 N N . LEU A 1 139 ? 14.409 3.995 -17.871 1.00 96.94 139 LEU A N 1
ATOM 1058 C CA . LEU A 1 139 ? 15.768 4.154 -17.362 1.00 96.94 139 LEU A CA 1
ATOM 1059 C C . LEU A 1 139 ? 16.571 5.126 -18.227 1.00 96.94 139 LEU A C 1
ATOM 1061 O O . LEU A 1 139 ? 16.309 5.290 -19.419 1.00 96.94 139 LEU A O 1
ATOM 1065 N N . TYR A 1 140 ? 17.620 5.706 -17.641 1.00 96.06 140 TYR A N 1
ATOM 1066 C CA . TYR A 1 140 ? 18.449 6.721 -18.292 1.00 96.06 140 TYR A CA 1
ATOM 1067 C C . TYR A 1 140 ? 19.927 6.338 -18.224 1.00 96.06 140 TYR A C 1
ATOM 1069 O O . TYR A 1 140 ? 20.458 6.042 -17.155 1.00 96.06 140 TYR A O 1
ATOM 1077 N N . ASN A 1 141 ? 20.624 6.390 -19.360 1.00 97.19 141 ASN A N 1
ATOM 1078 C CA . ASN A 1 141 ? 22.081 6.223 -19.427 1.00 97.19 141 ASN A CA 1
ATOM 1079 C C . ASN A 1 141 ? 22.822 7.520 -19.085 1.00 97.19 141 ASN A C 1
ATOM 1081 O O . ASN A 1 141 ? 23.713 7.954 -19.809 1.00 97.19 141 ASN A O 1
ATOM 1085 N N . GLN A 1 142 ? 22.409 8.161 -17.998 1.00 97.06 142 GLN A N 1
ATOM 1086 C CA . GLN A 1 142 ? 22.994 9.395 -17.495 1.00 97.06 142 GLN A CA 1
ATOM 1087 C C . GLN A 1 142 ? 23.442 9.182 -16.055 1.00 97.06 142 GLN A C 1
ATOM 1089 O O . GLN A 1 142 ? 22.807 8.438 -15.307 1.00 97.06 142 GLN A O 1
ATOM 1094 N N . LYS A 1 143 ? 24.548 9.826 -15.694 1.00 96.44 143 LYS A N 1
ATOM 1095 C CA . LYS A 1 143 ? 24.987 9.987 -14.310 1.00 96.44 143 LYS A CA 1
ATOM 1096 C C . LYS A 1 143 ? 24.153 11.112 -13.697 1.00 96.44 143 LYS A C 1
ATOM 1098 O O . LYS A 1 143 ? 24.079 12.188 -14.288 1.00 96.44 143 LYS A O 1
ATOM 1103 N N . LEU A 1 144 ? 23.427 10.800 -12.625 1.00 94.44 144 LEU A N 1
ATOM 1104 C CA . LEU A 1 144 ? 22.453 11.691 -11.996 1.00 94.44 144 LEU A CA 1
ATOM 1105 C C . LEU A 1 144 ? 22.682 11.695 -10.477 1.00 94.44 144 LEU A C 1
ATOM 1107 O O . LEU A 1 144 ? 22.626 10.612 -9.887 1.00 94.44 144 LEU A O 1
ATOM 1111 N N . PRO A 1 145 ? 22.861 12.863 -9.836 1.00 93.31 145 PRO A N 1
ATOM 1112 C CA . PRO A 1 145 ? 22.951 12.937 -8.382 1.00 93.31 145 PRO A CA 1
ATOM 1113 C C . PRO A 1 145 ? 21.662 12.466 -7.694 1.00 93.31 145 PRO A C 1
ATOM 1115 O O . PRO A 1 145 ? 20.570 12.732 -8.206 1.00 93.31 145 PRO A O 1
ATOM 1118 N N . PRO A 1 146 ? 21.755 11.779 -6.538 1.00 93.69 146 PRO A N 1
ATOM 1119 C CA . PRO A 1 146 ? 22.986 11.449 -5.803 1.00 93.69 146 PRO A CA 1
ATOM 1120 C C . PRO A 1 146 ? 23.673 10.142 -6.257 1.00 93.69 146 PRO A C 1
ATOM 1122 O O . PRO A 1 146 ? 24.711 9.772 -5.719 1.00 93.69 146 PRO A O 1
ATOM 1125 N N . ILE A 1 147 ? 23.106 9.416 -7.228 1.00 95.00 147 ILE A N 1
ATOM 1126 C CA . ILE A 1 147 ? 23.589 8.083 -7.631 1.00 95.00 147 ILE A CA 1
ATOM 1127 C C . ILE A 1 147 ? 25.027 8.140 -8.146 1.00 95.00 147 ILE A C 1
ATOM 1129 O O . ILE A 1 147 ? 25.841 7.279 -7.818 1.00 95.00 147 ILE A O 1
ATOM 1133 N N . ASP A 1 148 ? 25.346 9.122 -8.981 1.00 92.75 148 ASP A N 1
ATOM 1134 C CA . ASP A 1 148 ? 26.688 9.261 -9.540 1.00 92.75 148 ASP A CA 1
ATOM 1135 C C . ASP A 1 148 ? 27.718 9.726 -8.506 1.00 92.75 148 ASP A C 1
ATOM 1137 O O . ASP A 1 148 ? 28.854 9.262 -8.548 1.00 92.75 148 ASP A O 1
ATOM 1141 N N . GLU A 1 149 ? 27.323 10.571 -7.556 1.00 95.62 149 GLU A N 1
ATOM 1142 C CA . GLU A 1 149 ? 28.182 11.009 -6.453 1.00 95.62 149 GLU A CA 1
ATOM 1143 C C . GLU A 1 149 ? 28.584 9.843 -5.533 1.00 95.62 149 GLU A C 1
ATOM 1145 O O . GLU A 1 149 ? 29.722 9.792 -5.066 1.00 95.62 149 GLU A O 1
ATOM 1150 N N . GLU A 1 150 ? 27.676 8.892 -5.295 1.00 96.00 150 GLU A N 1
ATOM 1151 C CA . GLU A 1 150 ? 27.904 7.767 -4.379 1.00 96.00 150 GLU A CA 1
ATOM 1152 C C . GLU A 1 150 ? 28.455 6.505 -5.065 1.00 96.00 150 GLU A C 1
ATOM 1154 O O . GLU A 1 150 ? 29.285 5.801 -4.486 1.00 96.00 150 GLU A O 1
ATOM 1159 N N . TYR A 1 151 ? 28.013 6.208 -6.292 1.00 96.00 151 TYR A N 1
ATOM 1160 C CA . TYR A 1 151 ? 28.302 4.941 -6.980 1.00 96.00 151 TYR A CA 1
ATOM 1161 C C . TYR A 1 151 ? 29.079 5.108 -8.292 1.00 96.00 151 TYR A C 1
ATOM 1163 O O . TYR A 1 151 ? 29.547 4.111 -8.839 1.00 96.00 151 TYR A O 1
ATOM 1171 N N . ASP A 1 152 ? 29.214 6.330 -8.818 1.00 96.31 152 ASP A N 1
ATOM 1172 C CA . ASP A 1 152 ? 29.872 6.642 -10.099 1.00 96.31 152 ASP A CA 1
ATOM 1173 C C . ASP A 1 152 ? 29.335 5.844 -11.314 1.00 96.31 152 ASP A C 1
ATOM 1175 O O . ASP A 1 152 ? 30.037 5.601 -12.300 1.00 96.31 152 ASP A O 1
ATOM 1179 N N . VAL A 1 153 ? 28.053 5.466 -11.288 1.00 96.81 153 VAL A N 1
ATOM 1180 C CA . VAL A 1 153 ? 27.366 4.725 -12.364 1.00 96.81 153 VAL A CA 1
ATOM 1181 C C . VAL A 1 153 ? 26.188 5.511 -12.936 1.00 96.81 153 VAL A C 1
ATOM 1183 O O . VAL A 1 153 ? 25.724 6.493 -12.358 1.00 96.81 153 VAL A O 1
ATOM 1186 N N . THR A 1 154 ? 25.687 5.094 -14.100 1.00 97.38 154 THR A N 1
ATOM 1187 C CA . THR A 1 154 ? 24.455 5.679 -14.652 1.00 97.38 154 THR A CA 1
ATOM 1188 C C . THR A 1 154 ? 23.215 5.249 -13.861 1.00 97.38 154 THR A C 1
ATOM 1190 O O . THR A 1 154 ? 23.200 4.179 -13.255 1.00 97.38 154 THR A O 1
ATOM 1193 N N . HIS A 1 155 ? 22.133 6.030 -13.937 1.00 97.31 155 HIS A N 1
ATOM 1194 C CA . HIS A 1 155 ? 20.832 5.672 -13.356 1.00 97.31 155 HIS A CA 1
ATOM 1195 C C . HIS A 1 155 ? 20.370 4.270 -13.795 1.00 97.31 155 HIS A C 1
ATOM 1197 O O . HIS A 1 155 ? 19.969 3.457 -12.966 1.00 97.31 155 HIS A O 1
ATOM 1203 N N . ALA A 1 156 ? 20.500 3.943 -15.087 1.00 97.44 156 ALA A N 1
ATOM 1204 C CA . ALA A 1 156 ? 20.146 2.623 -15.607 1.00 97.44 156 ALA A CA 1
ATOM 1205 C C . ALA A 1 156 ? 20.964 1.483 -14.975 1.00 97.44 156 ALA A C 1
ATOM 1207 O O . ALA A 1 156 ? 20.416 0.421 -14.676 1.00 97.44 156 ALA A O 1
ATOM 1208 N N . GLU A 1 157 ? 22.268 1.681 -14.771 1.00 97.19 157 GLU A N 1
ATOM 1209 C CA . GLU A 1 157 ? 23.140 0.686 -14.139 1.00 97.19 157 GLU A CA 1
ATOM 1210 C C . GLU A 1 157 ? 22.838 0.529 -12.654 1.00 97.19 157 GLU A C 1
ATOM 1212 O O . GLU A 1 157 ? 22.739 -0.601 -12.186 1.00 97.19 157 GLU A O 1
ATOM 1217 N N . PHE A 1 158 ? 22.635 1.635 -11.939 1.00 97.75 158 PHE A N 1
ATOM 1218 C CA . PHE A 1 158 ? 22.287 1.604 -10.525 1.00 97.75 158 PHE A CA 1
ATOM 1219 C C . PHE A 1 158 ? 20.991 0.830 -10.279 1.00 97.75 158 PHE A C 1
ATOM 1221 O O . PHE A 1 158 ? 20.994 -0.149 -9.534 1.00 97.75 158 PHE A O 1
ATOM 1228 N N . VAL A 1 159 ? 19.902 1.208 -10.957 1.00 97.44 159 VAL A N 1
ATOM 1229 C CA . VAL A 1 159 ? 18.590 0.581 -10.739 1.00 97.44 159 VAL A CA 1
ATOM 1230 C C . VAL A 1 159 ? 18.628 -0.911 -11.076 1.00 97.44 159 VAL A C 1
ATOM 1232 O O . VAL A 1 159 ? 18.091 -1.724 -10.330 1.00 97.44 159 VAL A O 1
ATOM 1235 N N . SER A 1 160 ? 19.287 -1.291 -12.176 1.00 96.56 160 SER A N 1
ATOM 1236 C CA . SER A 1 160 ? 19.269 -2.678 -12.658 1.00 96.56 160 SER A CA 1
ATOM 1237 C C . SER A 1 160 ? 20.279 -3.617 -11.996 1.00 96.56 160 SER A C 1
ATOM 1239 O O . SER A 1 160 ? 19.994 -4.808 -11.877 1.00 96.56 160 SER A O 1
ATOM 1241 N N . LYS A 1 161 ? 21.457 -3.120 -11.601 1.00 95.62 161 LYS A N 1
ATOM 1242 C CA . LYS A 1 161 ? 22.570 -3.959 -11.121 1.00 95.62 161 LYS A CA 1
ATOM 1243 C C . LYS A 1 161 ? 22.849 -3.828 -9.632 1.00 95.62 161 LYS A C 1
ATOM 1245 O O . LYS A 1 161 ? 23.530 -4.695 -9.098 1.00 95.62 161 LYS A O 1
ATOM 1250 N N . ILE A 1 162 ? 22.37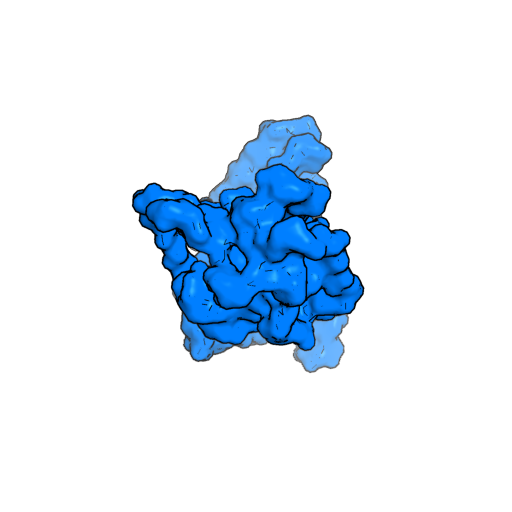4 -2.759 -8.997 1.00 97.06 162 ILE A N 1
ATOM 1251 C CA . ILE A 1 162 ? 22.612 -2.489 -7.577 1.00 97.06 162 ILE A CA 1
ATOM 1252 C C . ILE A 1 162 ? 21.275 -2.553 -6.847 1.00 97.06 162 ILE A C 1
ATOM 1254 O O . ILE A 1 162 ? 20.975 -3.564 -6.221 1.00 97.06 162 ILE A O 1
ATOM 1258 N N . TRP A 1 163 ? 20.415 -1.551 -7.039 1.00 97.69 163 TRP A N 1
ATOM 1259 C CA . TRP A 1 163 ? 19.165 -1.432 -6.291 1.00 97.69 163 TRP A CA 1
ATOM 1260 C C . TRP A 1 163 ? 18.262 -2.657 -6.450 1.00 97.69 163 TRP A C 1
ATOM 1262 O O . TRP A 1 163 ? 17.823 -3.220 -5.454 1.00 97.69 163 TRP A O 1
ATOM 1272 N N . TRP A 1 164 ? 18.013 -3.126 -7.679 1.00 97.50 164 TRP A N 1
ATOM 1273 C CA . TRP A 1 164 ? 17.137 -4.284 -7.869 1.00 97.50 164 TRP A CA 1
ATOM 1274 C C . TRP A 1 164 ? 17.711 -5.572 -7.261 1.00 97.50 164 TRP A C 1
ATOM 1276 O O . TRP A 1 164 ? 16.966 -6.345 -6.665 1.00 97.50 164 TRP A O 1
ATOM 1286 N N . GLN A 1 165 ? 19.031 -5.769 -7.330 1.00 96.50 165 GLN A N 1
ATOM 1287 C CA . GLN A 1 165 ? 19.688 -6.920 -6.700 1.00 96.50 165 GLN A CA 1
ATOM 1288 C C . GLN A 1 165 ? 19.558 -6.867 -5.172 1.00 96.50 165 GLN A C 1
ATOM 1290 O O . GLN A 1 165 ? 19.243 -7.878 -4.543 1.00 96.50 165 GLN A O 1
ATOM 1295 N N . ASP A 1 166 ? 19.722 -5.683 -4.579 1.00 97.94 166 ASP A N 1
ATOM 1296 C CA . ASP A 1 166 ? 19.533 -5.475 -3.143 1.00 97.94 166 ASP A CA 1
ATOM 1297 C C . ASP A 1 166 ? 18.075 -5.705 -2.728 1.00 97.94 166 ASP A C 1
ATOM 1299 O O . ASP A 1 166 ? 17.814 -6.348 -1.710 1.00 97.94 166 ASP A O 1
ATOM 1303 N N . MET A 1 167 ? 17.112 -5.253 -3.539 1.00 98.00 167 MET A N 1
ATOM 1304 C CA . MET A 1 167 ? 15.688 -5.505 -3.308 1.00 98.00 167 MET A CA 1
ATOM 1305 C C . MET A 1 167 ? 15.364 -7.001 -3.367 1.00 98.00 167 MET A C 1
ATOM 1307 O O . MET A 1 167 ? 14.661 -7.499 -2.490 1.00 98.00 167 MET A O 1
ATOM 1311 N N . GLN A 1 168 ? 15.911 -7.744 -4.334 1.00 97.25 168 GLN A N 1
ATOM 1312 C CA . GLN A 1 168 ? 15.756 -9.202 -4.406 1.00 97.25 168 GLN A CA 1
ATOM 1313 C C . GLN A 1 168 ? 16.344 -9.890 -3.163 1.00 97.25 168 GLN A C 1
ATOM 1315 O O . GLN A 1 168 ? 15.670 -10.699 -2.522 1.00 97.25 168 GLN A O 1
ATOM 1320 N N . ALA A 1 169 ? 17.562 -9.517 -2.756 1.00 97.69 169 ALA A N 1
ATOM 1321 C CA . ALA A 1 169 ? 18.203 -10.066 -1.563 1.00 97.69 169 ALA A CA 1
ATOM 1322 C C . ALA A 1 169 ? 17.423 -9.744 -0.275 1.00 97.69 169 ALA A C 1
ATOM 1324 O O . ALA A 1 169 ? 17.282 -10.600 0.608 1.00 97.69 169 ALA A O 1
ATOM 1325 N N . PHE A 1 170 ? 16.884 -8.527 -0.164 1.00 97.31 170 PHE A N 1
ATOM 1326 C CA . PHE A 1 170 ? 16.034 -8.119 0.951 1.00 97.31 170 PHE A CA 1
ATOM 1327 C C . PHE A 1 170 ? 14.743 -8.934 0.983 1.00 97.31 170 PHE A C 1
ATOM 1329 O O . PHE A 1 170 ? 14.379 -9.470 2.034 1.00 97.31 170 PHE A O 1
ATOM 1336 N N . ALA A 1 171 ? 14.078 -9.082 -0.165 1.00 96.56 171 ALA A N 1
ATOM 1337 C CA . ALA A 1 171 ? 12.902 -9.923 -0.280 1.00 96.56 171 ALA A CA 1
ATOM 1338 C C . ALA A 1 171 ? 13.188 -11.331 0.230 1.00 96.56 171 ALA A C 1
ATOM 1340 O O . ALA A 1 171 ? 12.465 -11.807 1.106 1.00 96.56 171 ALA A O 1
ATOM 1341 N N . ASP A 1 172 ? 14.226 -11.986 -0.284 1.00 96.25 172 ASP A N 1
ATOM 1342 C CA . ASP A 1 172 ? 14.585 -13.361 0.074 1.00 96.25 172 ASP A CA 1
ATOM 1343 C C . ASP A 1 172 ? 14.936 -13.510 1.556 1.00 96.25 172 ASP A C 1
ATOM 1345 O O . ASP A 1 172 ? 14.501 -14.467 2.198 1.00 96.25 172 ASP A O 1
ATOM 1349 N N . THR A 1 173 ? 15.631 -12.527 2.131 1.00 97.75 173 THR A N 1
ATOM 1350 C CA . THR A 1 173 ? 15.978 -12.512 3.561 1.00 97.75 173 THR A CA 1
ATOM 1351 C C . THR A 1 173 ? 14.736 -12.506 4.452 1.00 97.75 173 THR A C 1
ATOM 1353 O O . THR A 1 173 ? 14.693 -13.206 5.464 1.00 97.75 173 THR A O 1
ATOM 1356 N N . PHE A 1 174 ? 13.713 -11.732 4.083 1.00 95.38 174 PHE A N 1
ATOM 1357 C CA . PHE A 1 174 ? 12.510 -11.538 4.898 1.00 95.38 174 PHE A CA 1
ATOM 1358 C C . PHE A 1 174 ? 11.280 -12.296 4.384 1.00 95.38 174 PHE A C 1
ATOM 1360 O O . PHE A 1 174 ? 10.184 -12.118 4.914 1.00 95.38 174 PHE A O 1
ATOM 1367 N N . ASN A 1 175 ? 11.446 -13.148 3.369 1.00 93.81 175 ASN A N 1
ATOM 1368 C CA . ASN A 1 175 ? 10.363 -13.851 2.683 1.00 93.81 175 ASN A CA 1
ATOM 1369 C C . ASN A 1 175 ? 9.230 -12.912 2.204 1.00 93.81 175 ASN A C 1
ATOM 1371 O O . ASN A 1 175 ? 8.050 -13.234 2.314 1.00 93.81 175 ASN A O 1
ATOM 1375 N N . ILE A 1 176 ? 9.590 -11.753 1.645 1.00 94.12 176 ILE A N 1
ATOM 1376 C CA . ILE A 1 176 ? 8.651 -10.739 1.135 1.00 94.12 176 ILE A CA 1
ATOM 1377 C C . ILE A 1 176 ? 8.430 -10.887 -0.375 1.00 94.12 176 ILE A C 1
ATOM 1379 O O . ILE A 1 176 ? 9.393 -10.957 -1.133 1.00 94.12 176 ILE A O 1
ATOM 1383 N N . ASP A 1 177 ? 7.173 -10.845 -0.814 1.00 95.44 177 ASP A N 1
ATOM 1384 C CA . ASP A 1 177 ? 6.819 -10.708 -2.228 1.00 95.44 177 ASP A CA 1
ATOM 1385 C C . ASP A 1 177 ? 6.469 -9.248 -2.549 1.00 95.44 177 ASP A C 1
ATOM 1387 O O . ASP A 1 177 ? 5.680 -8.615 -1.842 1.00 95.44 177 ASP A O 1
ATOM 1391 N N . TYR A 1 178 ? 7.047 -8.716 -3.625 1.00 97.12 178 TYR A N 1
ATOM 1392 C CA . TYR A 1 178 ? 6.702 -7.405 -4.164 1.00 97.12 178 TYR A CA 1
ATOM 1393 C C . TYR A 1 178 ? 5.658 -7.512 -5.268 1.00 97.12 178 TYR A C 1
ATOM 1395 O O . TYR A 1 178 ? 5.694 -8.458 -6.058 1.00 97.12 178 TYR A O 1
ATOM 1403 N N . SER A 1 179 ? 4.823 -6.482 -5.395 1.00 97.12 179 SER A N 1
ATOM 1404 C CA . SER A 1 179 ? 4.171 -6.163 -6.665 1.00 97.12 179 SER A CA 1
ATOM 1405 C C . SER A 1 179 ? 4.842 -4.937 -7.273 1.00 97.12 179 SER A C 1
ATOM 1407 O O . SER A 1 179 ? 4.827 -3.852 -6.693 1.00 97.12 179 SER A O 1
ATOM 1409 N N . ALA A 1 180 ? 5.452 -5.126 -8.434 1.00 97.56 180 ALA A N 1
ATOM 1410 C CA . ALA A 1 180 ? 6.199 -4.120 -9.166 1.00 97.56 180 ALA A CA 1
ATOM 1411 C C . ALA A 1 180 ? 5.266 -3.399 -10.150 1.00 97.56 180 ALA A C 1
ATOM 1413 O O . ALA A 1 180 ? 4.789 -4.003 -11.116 1.00 97.56 180 ALA A O 1
ATOM 1414 N N . MET A 1 181 ? 4.962 -2.129 -9.883 1.00 96.81 181 MET A N 1
ATOM 1415 C CA . MET A 1 181 ? 4.029 -1.322 -10.667 1.00 96.81 181 MET A CA 1
ATOM 1416 C C . MET A 1 181 ? 4.719 -0.797 -11.928 1.00 96.81 181 MET A C 1
ATOM 1418 O O . MET A 1 181 ? 5.383 0.233 -11.911 1.00 96.81 181 MET A O 1
ATOM 1422 N N . THR A 1 182 ? 4.562 -1.516 -13.045 1.00 96.94 182 THR A N 1
ATOM 1423 C CA . THR A 1 182 ? 5.220 -1.154 -14.308 1.00 96.94 182 THR A CA 1
ATOM 1424 C C . THR A 1 182 ? 4.670 0.167 -14.836 1.00 96.94 182 THR A C 1
ATOM 1426 O O . THR A 1 182 ? 3.485 0.243 -15.190 1.00 96.94 182 THR A O 1
ATOM 1429 N N . ALA A 1 183 ? 5.546 1.158 -14.966 1.00 94.88 183 ALA A N 1
ATOM 1430 C CA . ALA A 1 183 ? 5.272 2.438 -15.602 1.00 94.88 183 ALA A CA 1
ATOM 1431 C C . ALA A 1 183 ? 5.987 2.474 -16.955 1.00 94.88 183 ALA A C 1
ATOM 1433 O O . ALA A 1 183 ? 7.195 2.267 -17.042 1.00 94.88 183 ALA A O 1
ATOM 1434 N N . PHE A 1 184 ? 5.251 2.689 -18.045 1.00 96.12 184 PHE A N 1
ATOM 1435 C CA . PHE A 1 184 ? 5.865 2.675 -19.374 1.00 96.12 184 PHE A CA 1
ATOM 1436 C C . PHE A 1 184 ? 6.502 4.014 -19.745 1.00 96.12 184 PHE A C 1
ATOM 1438 O O . PHE A 1 184 ? 7.556 4.021 -20.373 1.00 96.12 184 PHE A O 1
ATOM 1445 N N . ASN A 1 185 ? 5.877 5.128 -19.374 1.00 94.19 185 ASN A N 1
ATOM 1446 C CA . ASN A 1 185 ? 6.355 6.469 -19.687 1.00 94.19 185 ASN A CA 1
ATOM 1447 C C . ASN A 1 185 ? 6.078 7.438 -18.527 1.00 94.19 185 ASN A C 1
ATOM 1449 O O . ASN A 1 185 ? 5.112 7.287 -17.785 1.00 94.19 185 ASN A O 1
ATOM 1453 N N . TYR A 1 186 ? 6.868 8.497 -18.457 1.00 92.19 186 TYR A N 1
ATOM 1454 C CA . TYR A 1 186 ? 6.642 9.676 -17.624 1.00 92.19 186 TYR A CA 1
ATOM 1455 C C . TYR A 1 186 ? 6.114 10.869 -18.425 1.00 92.19 186 TYR A C 1
ATOM 1457 O O . TYR A 1 186 ? 5.827 11.924 -17.861 1.00 92.19 186 TYR A O 1
ATOM 1465 N N . ASN A 1 187 ? 5.951 10.719 -19.743 1.00 86.69 187 ASN A N 1
ATOM 1466 C CA . ASN A 1 187 ? 5.339 11.754 -20.564 1.00 86.69 187 ASN A CA 1
ATOM 1467 C C . ASN A 1 187 ? 3.907 12.092 -20.106 1.00 86.69 187 ASN A C 1
ATOM 1469 O O . ASN A 1 187 ? 3.109 11.228 -19.752 1.00 86.69 187 ASN A O 1
ATOM 1473 N N . ALA A 1 188 ? 3.539 13.366 -20.193 1.00 89.12 188 ALA A N 1
ATOM 1474 C CA . ALA A 1 188 ? 2.181 13.831 -19.916 1.00 89.12 188 ALA A CA 1
ATOM 1475 C C . ALA A 1 188 ? 1.225 13.638 -21.109 1.00 89.12 188 ALA A C 1
ATOM 1477 O O . ALA A 1 188 ? 0.306 14.429 -21.315 1.00 89.12 188 ALA A O 1
ATOM 1478 N N . ASN A 1 189 ? 1.475 12.636 -21.962 1.00 92.31 189 ASN A N 1
ATOM 1479 C CA . ASN A 1 189 ? 0.716 12.486 -23.194 1.00 92.31 189 ASN A CA 1
ATOM 1480 C C . ASN A 1 189 ? -0.596 11.721 -22.972 1.00 92.31 189 ASN A C 1
ATOM 1482 O O . ASN A 1 189 ? -0.600 10.499 -22.823 1.00 92.31 189 ASN A O 1
ATOM 1486 N N . VAL A 1 190 ? -1.711 12.443 -23.041 1.00 93.31 190 VAL A N 1
ATOM 1487 C CA . VAL A 1 190 ? -3.077 11.899 -22.943 1.00 93.31 190 VAL A CA 1
ATOM 1488 C C . VAL A 1 190 ? -3.800 11.851 -24.296 1.00 93.31 190 VAL A C 1
ATOM 1490 O O . VAL A 1 190 ? -4.978 11.499 -24.365 1.00 93.31 190 VAL A O 1
ATOM 1493 N N . VAL A 1 191 ? -3.096 12.156 -25.396 1.00 94.75 191 VAL A N 1
ATOM 1494 C CA . VAL A 1 191 ? -3.642 12.184 -26.761 1.00 94.75 191 VAL A CA 1
ATOM 1495 C C . VAL A 1 191 ? -2.820 11.267 -27.681 1.00 94.75 191 VAL A C 1
ATOM 1497 O O . VAL A 1 191 ? -1.592 11.337 -27.705 1.00 94.75 191 VAL A O 1
ATOM 1500 N N . PRO A 1 192 ? -3.451 10.385 -28.478 1.00 93.00 192 PRO A N 1
ATOM 1501 C CA . PRO A 1 192 ? -2.716 9.524 -29.400 1.00 93.00 192 PRO A CA 1
ATOM 1502 C C . PRO A 1 192 ? -1.969 10.332 -30.486 1.00 93.00 192 PRO A C 1
ATOM 1504 O O . PRO A 1 192 ? -2.437 11.398 -30.889 1.00 93.00 192 PRO A O 1
ATOM 1507 N N . PRO A 1 193 ? -0.866 9.799 -31.049 1.00 94.50 193 PRO A N 1
ATOM 1508 C CA . PRO A 1 193 ? -0.350 8.441 -30.867 1.00 94.50 193 PRO A CA 1
ATOM 1509 C C . PRO A 1 193 ? 0.429 8.241 -29.559 1.00 94.50 193 PRO A C 1
ATOM 1511 O O . PRO A 1 193 ? 1.176 9.107 -29.121 1.00 94.50 193 PRO A O 1
ATOM 1514 N N . PHE A 1 194 ? 0.278 7.051 -28.977 1.00 96.00 194 PHE A N 1
ATOM 1515 C CA . PHE A 1 194 ? 0.979 6.624 -27.766 1.00 96.00 194 PHE A CA 1
ATOM 1516 C C . PHE A 1 194 ? 2.232 5.819 -28.127 1.00 96.00 194 PHE A C 1
ATOM 1518 O O . PHE A 1 194 ? 2.135 4.779 -28.790 1.00 96.00 194 PHE A O 1
ATOM 1525 N N . ASP A 1 195 ? 3.402 6.297 -27.711 1.00 94.81 195 ASP A N 1
ATOM 1526 C CA . ASP A 1 195 ? 4.696 5.669 -27.975 1.00 94.81 195 ASP A CA 1
ATOM 1527 C C . ASP A 1 195 ? 5.335 5.095 -26.700 1.00 94.81 195 ASP A C 1
ATOM 1529 O O . ASP A 1 195 ? 4.742 5.086 -25.633 1.00 94.81 195 ASP A O 1
ATOM 1533 N N . PHE A 1 196 ? 6.526 4.518 -26.831 1.00 96.62 196 PHE A N 1
ATOM 1534 C CA . PHE A 1 196 ? 7.255 3.881 -25.728 1.00 96.62 196 PHE A CA 1
ATOM 1535 C C . PHE A 1 196 ? 8.747 4.182 -25.875 1.00 96.62 196 PHE A C 1
ATOM 1537 O O . PHE A 1 196 ? 9.568 3.261 -25.844 1.00 96.62 196 PHE A O 1
ATOM 1544 N N . GLN A 1 197 ? 9.097 5.424 -26.229 1.00 95.06 197 GLN A N 1
ATOM 1545 C CA . GLN A 1 197 ? 10.502 5.793 -26.409 1.00 95.06 197 GLN A CA 1
ATOM 1546 C C . GLN A 1 197 ? 11.249 5.769 -25.077 1.00 95.06 197 GLN A C 1
ATOM 1548 O O . GLN A 1 197 ? 12.297 5.135 -25.006 1.00 95.06 197 GLN A O 1
ATOM 1553 N N . GLU A 1 198 ? 10.677 6.358 -24.026 1.00 95.44 198 G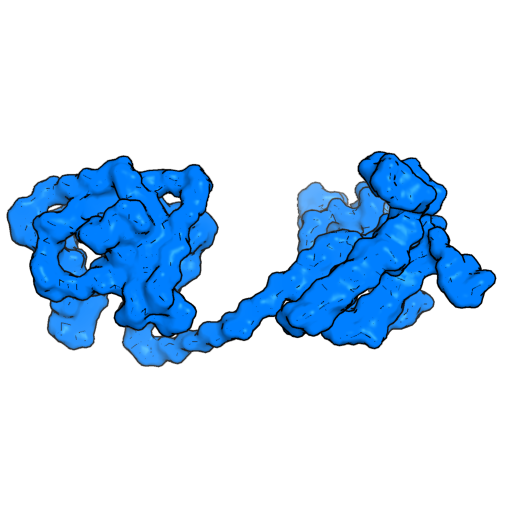LU A N 1
ATOM 1554 C CA . GLU A 1 198 ? 11.271 6.399 -22.681 1.00 95.44 198 GLU A CA 1
ATOM 1555 C C . GLU A 1 198 ? 11.485 4.982 -22.129 1.00 95.44 198 GLU A C 1
ATOM 1557 O O . GLU A 1 198 ? 12.600 4.628 -21.748 1.00 95.44 198 GLU A O 1
ATOM 1562 N N . TRP A 1 199 ? 10.465 4.118 -22.231 1.00 97.06 199 TRP A N 1
ATOM 1563 C CA . TRP A 1 199 ? 10.544 2.691 -21.883 1.00 97.06 199 TRP A CA 1
ATOM 1564 C C . TRP A 1 199 ? 11.736 1.945 -22.509 1.00 97.06 199 TRP A C 1
ATOM 1566 O O . TRP A 1 199 ? 12.254 0.980 -21.951 1.00 97.06 199 TRP A O 1
ATOM 1576 N N . ARG A 1 200 ? 12.155 2.349 -23.712 1.00 96.12 200 ARG A N 1
ATOM 1577 C CA . ARG A 1 200 ? 13.205 1.671 -24.488 1.00 96.12 200 ARG A CA 1
ATOM 1578 C C . ARG A 1 200 ? 14.533 2.418 -24.507 1.00 96.12 200 ARG A C 1
ATOM 1580 O O . ARG A 1 200 ? 15.472 1.928 -25.134 1.00 96.12 200 ARG A O 1
ATOM 1587 N N . GLN A 1 201 ? 14.601 3.599 -23.899 1.00 94.88 201 GLN A N 1
ATOM 1588 C CA . GLN A 1 201 ? 15.748 4.490 -24.016 1.00 94.88 201 GLN A CA 1
ATOM 1589 C C . GLN A 1 201 ? 16.948 3.957 -23.233 1.00 94.88 201 GLN A C 1
ATOM 1591 O O . GLN A 1 201 ? 18.051 3.863 -23.774 1.00 94.88 201 GLN A O 1
ATOM 1596 N N . GLY A 1 202 ? 16.730 3.602 -21.967 1.00 95.88 202 GLY A N 1
ATOM 1597 C CA . GLY A 1 202 ? 17.776 3.090 -21.095 1.00 95.88 202 GLY A CA 1
ATOM 1598 C C . GLY A 1 202 ? 18.261 1.718 -21.539 1.00 95.88 202 GLY A C 1
ATOM 1599 O O . GLY A 1 202 ? 17.471 0.795 -21.737 1.00 95.88 202 GLY A O 1
ATOM 1600 N N . SER A 1 203 ? 19.573 1.571 -21.665 1.00 97.00 203 SER A N 1
ATOM 1601 C CA . SER A 1 203 ? 20.231 0.320 -22.027 1.00 97.00 203 SER A CA 1
ATOM 1602 C C . SER A 1 203 ? 21.251 -0.090 -20.972 1.00 97.00 203 SER A C 1
ATOM 1604 O O . SER A 1 203 ? 21.851 0.752 -20.317 1.00 97.00 203 SER A O 1
ATOM 1606 N N . ILE A 1 204 ? 21.481 -1.384 -20.804 1.00 97.00 204 ILE A N 1
ATOM 1607 C CA . ILE A 1 204 ? 22.480 -1.910 -19.871 1.00 97.00 204 ILE A CA 1
ATOM 1608 C C . ILE A 1 204 ? 23.305 -2.992 -20.554 1.00 97.00 204 ILE A C 1
ATOM 1610 O O . ILE A 1 204 ? 22.844 -3.641 -21.493 1.00 97.00 204 ILE A O 1
ATOM 1614 N N . ILE A 1 205 ? 24.527 -3.204 -20.069 1.00 96.06 205 ILE A N 1
ATOM 1615 C CA . ILE A 1 205 ? 25.341 -4.350 -20.478 1.00 96.06 205 ILE A CA 1
ATOM 1616 C C . ILE A 1 205 ? 24.991 -5.535 -19.579 1.00 96.06 205 ILE A C 1
ATOM 1618 O O . ILE A 1 205 ? 25.249 -5.479 -18.373 1.00 96.06 205 ILE A O 1
ATOM 1622 N N . TYR A 1 206 ? 24.459 -6.601 -20.174 1.00 92.88 206 TYR A N 1
ATOM 1623 C CA . TYR A 1 206 ? 24.154 -7.875 -19.525 1.00 92.88 206 TYR A CA 1
ATOM 1624 C C . TYR A 1 206 ? 24.722 -9.026 -20.362 1.00 92.88 206 TYR A C 1
ATOM 1626 O O . TYR A 1 206 ? 24.488 -9.092 -21.568 1.00 92.88 206 TYR A O 1
ATOM 1634 N N . ASN A 1 207 ? 25.504 -9.921 -19.748 1.00 92.25 207 ASN A N 1
ATOM 1635 C CA . ASN A 1 207 ? 26.196 -11.021 -20.440 1.00 92.25 207 ASN A CA 1
ATOM 1636 C C . ASN A 1 207 ? 26.904 -10.577 -21.735 1.00 92.25 207 ASN A C 1
ATOM 1638 O O . ASN A 1 207 ? 26.715 -11.178 -22.789 1.00 92.25 207 ASN A O 1
ATOM 1642 N N . GLN A 1 208 ? 27.684 -9.491 -21.653 1.00 93.44 208 GLN A N 1
ATOM 1643 C CA . GLN A 1 208 ? 28.433 -8.889 -22.772 1.00 93.44 208 GLN A CA 1
ATOM 1644 C C . GLN A 1 208 ? 27.574 -8.324 -23.923 1.00 93.44 208 GLN A C 1
ATOM 1646 O O . GLN A 1 208 ? 28.125 -7.882 -24.927 1.00 93.44 208 GLN A O 1
ATOM 1651 N N . ASN A 1 209 ? 26.248 -8.273 -23.775 1.00 95.25 209 ASN A N 1
ATOM 1652 C CA . ASN A 1 209 ? 25.326 -7.713 -24.761 1.00 95.25 209 ASN A CA 1
ATOM 1653 C C . ASN A 1 209 ? 24.660 -6.439 -24.235 1.00 95.25 209 ASN A C 1
ATOM 1655 O O . ASN A 1 209 ? 24.404 -6.312 -23.037 1.00 95.25 209 ASN A O 1
ATOM 1659 N N . ILE A 1 210 ? 24.349 -5.508 -25.138 1.00 96.44 210 ILE A N 1
ATOM 1660 C CA . ILE A 1 210 ? 23.539 -4.327 -24.824 1.00 96.44 210 ILE A CA 1
ATOM 1661 C C . ILE A 1 210 ? 22.065 -4.724 -24.919 1.00 96.44 210 ILE A C 1
ATOM 1663 O O . ILE A 1 210 ? 21.611 -5.182 -25.968 1.00 96.44 210 ILE A O 1
ATOM 1667 N N . VAL A 1 211 ? 21.322 -4.540 -23.831 1.00 96.75 211 VAL A N 1
ATOM 1668 C CA . VAL A 1 211 ? 19.883 -4.828 -23.748 1.00 96.75 211 VAL A CA 1
ATOM 1669 C C . VAL A 1 211 ? 19.122 -3.612 -23.227 1.00 96.75 211 VAL A C 1
ATOM 1671 O O . VAL A 1 211 ? 19.688 -2.785 -22.517 1.00 96.75 211 VAL A O 1
ATOM 1674 N N . GLN A 1 212 ? 17.835 -3.506 -23.559 1.00 97.75 212 GLN A N 1
ATOM 1675 C CA . GLN A 1 212 ? 16.959 -2.449 -23.041 1.00 97.75 212 GLN A CA 1
ATOM 1676 C C . GLN A 1 212 ? 16.661 -2.707 -21.561 1.00 97.75 212 GLN A C 1
ATOM 1678 O O . GLN A 1 212 ? 16.097 -3.744 -21.211 1.00 97.75 212 GLN A O 1
ATOM 1683 N N . GLY A 1 213 ? 17.062 -1.778 -20.695 1.00 97.75 213 GLY A N 1
ATOM 1684 C CA . GLY A 1 213 ? 17.112 -1.977 -19.248 1.00 97.75 213 GLY A CA 1
ATOM 1685 C C . GLY A 1 213 ? 15.736 -2.166 -18.610 1.00 97.75 213 GLY A C 1
ATOM 1686 O O . GLY A 1 213 ? 15.555 -3.103 -17.839 1.00 97.75 213 GLY A O 1
ATOM 1687 N N . SER A 1 214 ? 14.742 -1.354 -18.976 1.00 98.12 214 SER A N 1
ATOM 1688 C CA . SER A 1 214 ? 13.389 -1.468 -18.411 1.00 98.12 214 SER A CA 1
ATOM 1689 C C . SER A 1 214 ? 12.712 -2.789 -18.802 1.00 98.12 214 SER A C 1
ATOM 1691 O O . SER A 1 214 ? 12.092 -3.453 -17.973 1.00 98.12 214 SER A O 1
ATOM 1693 N N . ILE A 1 215 ? 12.917 -3.238 -20.046 1.00 98.12 215 ILE A N 1
ATOM 1694 C CA . ILE A 1 215 ? 12.417 -4.531 -20.539 1.00 98.12 215 ILE A CA 1
ATOM 1695 C C . ILE A 1 215 ? 13.146 -5.696 -19.870 1.00 98.12 215 ILE A C 1
ATOM 1697 O O . ILE A 1 215 ? 12.518 -6.707 -19.548 1.00 98.12 215 ILE A O 1
ATOM 1701 N N . PHE A 1 216 ? 14.457 -5.565 -19.658 1.00 97.88 216 PHE A N 1
ATOM 1702 C CA . PHE A 1 216 ? 15.240 -6.539 -18.908 1.00 97.88 216 PHE A CA 1
ATOM 1703 C C . PHE A 1 216 ? 14.690 -6.692 -17.485 1.00 97.88 216 PHE A C 1
ATOM 1705 O O . PHE A 1 216 ? 14.339 -7.804 -17.104 1.00 97.88 216 PHE A O 1
ATOM 1712 N N . LEU A 1 217 ? 14.517 -5.586 -16.755 1.00 98.38 217 LEU A N 1
ATOM 1713 C CA . LEU A 1 217 ? 13.976 -5.586 -15.393 1.00 98.38 217 LEU A CA 1
ATOM 1714 C C . LEU A 1 217 ? 12.567 -6.179 -15.325 1.00 98.38 217 LEU A C 1
ATOM 1716 O O . LEU A 1 217 ? 12.300 -7.014 -14.470 1.00 98.38 217 LEU A O 1
ATOM 1720 N N . ALA A 1 218 ? 11.675 -5.821 -16.252 1.00 98.19 218 ALA A N 1
ATOM 1721 C CA . ALA A 1 218 ? 10.327 -6.392 -16.297 1.00 98.19 218 ALA A CA 1
ATOM 1722 C C . ALA A 1 218 ? 10.335 -7.906 -16.502 1.00 98.19 218 ALA A C 1
ATOM 1724 O O . ALA A 1 218 ? 9.566 -8.634 -15.874 1.00 98.19 218 ALA A O 1
ATOM 1725 N N . ASN A 1 219 ? 11.223 -8.397 -17.367 1.00 97.75 219 ASN A N 1
ATOM 1726 C CA . ASN A 1 219 ? 11.401 -9.829 -17.542 1.00 97.75 219 ASN A CA 1
ATOM 1727 C C . ASN A 1 219 ? 12.032 -10.488 -16.312 1.00 97.75 219 ASN A C 1
ATOM 1729 O O . ASN A 1 219 ? 11.631 -11.602 -15.988 1.00 97.75 219 ASN A O 1
ATOM 1733 N N . ASP A 1 220 ? 12.965 -9.821 -15.635 1.00 97.06 220 ASP A N 1
ATOM 1734 C CA . ASP A 1 220 ? 13.589 -10.330 -14.416 1.00 97.06 220 ASP A CA 1
ATOM 1735 C C . ASP A 1 220 ? 12.563 -10.470 -13.283 1.00 97.06 220 ASP A C 1
ATOM 1737 O O . ASP A 1 220 ? 12.358 -11.578 -12.795 1.00 97.06 220 ASP A O 1
ATOM 1741 N N . VAL A 1 221 ? 11.797 -9.411 -12.985 1.00 97.88 221 VAL A N 1
ATOM 1742 C CA . VAL A 1 221 ? 10.674 -9.442 -12.028 1.00 97.88 221 VAL A CA 1
ATOM 1743 C C . VAL A 1 221 ? 9.730 -10.603 -12.342 1.00 97.88 221 VAL A C 1
ATOM 1745 O O . VAL A 1 221 ? 9.482 -11.447 -11.484 1.00 97.88 221 VAL A O 1
ATOM 1748 N N . LYS A 1 222 ? 9.262 -10.705 -13.592 1.00 95.75 222 LYS A N 1
ATOM 1749 C CA . LYS A 1 222 ? 8.350 -11.768 -14.049 1.00 95.75 222 LYS A CA 1
ATOM 1750 C C . LYS A 1 222 ? 8.911 -13.183 -13.851 1.00 95.75 222 LYS A C 1
ATOM 1752 O O . LYS A 1 222 ? 8.140 -14.127 -13.702 1.00 95.75 222 LYS A O 1
ATOM 1757 N N . ASN A 1 223 ? 10.230 -13.351 -13.913 1.00 95.75 223 ASN A N 1
ATOM 1758 C CA . ASN A 1 223 ? 10.895 -14.647 -13.775 1.00 95.75 223 ASN A CA 1
ATOM 1759 C C . ASN A 1 223 ? 11.256 -14.985 -12.316 1.00 95.75 223 ASN A C 1
ATOM 1761 O O . ASN A 1 223 ? 11.870 -16.022 -12.068 1.00 95.75 223 ASN A O 1
ATOM 1765 N N . THR A 1 224 ? 10.871 -14.136 -11.362 1.00 94.31 224 THR A N 1
ATOM 1766 C CA . THR A 1 224 ? 11.052 -14.345 -9.918 1.00 94.31 224 THR A CA 1
ATOM 1767 C C . THR A 1 224 ? 9.705 -14.656 -9.247 1.00 94.31 224 THR A C 1
ATOM 1769 O O . THR A 1 224 ? 8.703 -14.898 -9.920 1.00 94.31 224 THR A O 1
ATOM 1772 N N . ARG A 1 225 ? 9.660 -14.666 -7.907 1.00 94.38 225 ARG A N 1
ATOM 1773 C CA . ARG A 1 225 ? 8.414 -14.824 -7.134 1.00 94.38 225 ARG A CA 1
ATOM 1774 C C . ARG A 1 225 ? 7.540 -13.566 -7.080 1.00 94.38 225 ARG A C 1
ATOM 1776 O O . ARG A 1 225 ? 6.414 -13.629 -6.600 1.00 94.38 225 ARG A O 1
ATOM 1783 N N . HIS A 1 226 ? 8.061 -12.435 -7.544 1.00 96.56 226 HIS A N 1
ATOM 1784 C CA . HIS A 1 226 ? 7.388 -11.144 -7.476 1.00 96.56 226 HIS A CA 1
ATOM 1785 C C . HIS A 1 226 ? 6.305 -10.998 -8.553 1.00 96.56 226 HIS A C 1
ATOM 1787 O O . HIS A 1 226 ? 6.364 -11.608 -9.622 1.00 96.56 226 HIS A O 1
ATOM 1793 N N . GLU A 1 227 ? 5.305 -10.166 -8.279 1.00 97.06 227 GLU A N 1
ATOM 1794 C CA . GLU A 1 227 ? 4.265 -9.821 -9.243 1.00 97.06 227 GLU A CA 1
ATOM 1795 C C . GLU A 1 227 ? 4.742 -8.671 -10.137 1.00 97.06 227 GLU A C 1
ATOM 1797 O O . GLU A 1 227 ? 5.146 -7.619 -9.650 1.00 97.06 227 GLU A O 1
ATOM 1802 N N . LEU A 1 228 ? 4.621 -8.837 -11.455 1.00 97.75 228 LEU A N 1
ATOM 1803 C CA . LEU A 1 228 ? 4.698 -7.723 -12.397 1.00 97.75 228 LEU A CA 1
ATOM 1804 C C . LEU A 1 228 ? 3.288 -7.137 -12.586 1.00 97.75 228 LEU A C 1
ATOM 1806 O O . LEU A 1 228 ? 2.433 -7.744 -13.236 1.00 97.75 228 LEU A O 1
ATOM 1810 N N . ALA A 1 229 ? 3.048 -5.973 -11.990 1.00 97.00 229 ALA A N 1
ATOM 1811 C CA . ALA A 1 229 ? 1.772 -5.265 -11.945 1.00 97.00 229 ALA A CA 1
ATOM 1812 C C . ALA A 1 229 ? 1.778 -4.016 -12.851 1.00 97.00 229 ALA A C 1
ATOM 1814 O O . ALA A 1 229 ? 2.754 -3.740 -13.554 1.00 97.00 229 ALA A O 1
ATOM 1815 N N . PHE A 1 230 ? 0.660 -3.284 -12.893 1.00 96.25 230 PHE A N 1
ATOM 1816 C CA . PHE A 1 230 ? 0.459 -2.165 -13.815 1.00 96.25 230 PHE A CA 1
ATOM 1817 C C . PHE A 1 230 ? 0.310 -0.831 -13.093 1.00 96.25 230 PHE A C 1
ATOM 1819 O O . PHE A 1 230 ? -0.535 -0.707 -12.210 1.00 96.25 230 PHE A O 1
ATOM 1826 N N . HIS A 1 231 ? 1.061 0.173 -13.541 1.00 95.50 231 HIS A N 1
ATOM 1827 C CA . HIS A 1 231 ? 0.911 1.547 -13.069 1.00 95.50 231 HIS A CA 1
ATOM 1828 C C . HIS A 1 231 ? 0.215 2.464 -14.079 1.00 95.50 231 HIS A C 1
ATOM 1830 O O . HIS A 1 231 ? -0.317 3.501 -13.726 1.00 95.50 231 HIS A O 1
ATOM 1836 N N . GLY A 1 232 ? 0.161 2.084 -15.354 1.00 93.00 232 GLY A N 1
ATOM 1837 C CA . GLY A 1 232 ? -0.433 2.923 -16.391 1.00 93.00 232 GLY A CA 1
ATOM 1838 C C . GLY A 1 232 ? 0.373 2.906 -17.681 1.00 93.00 232 GLY A C 1
ATOM 1839 O O . GLY A 1 232 ? 1.469 2.349 -17.762 1.00 93.00 232 GLY A O 1
ATOM 1840 N N . TYR A 1 233 ? -0.190 3.506 -18.730 1.00 94.50 233 TYR A N 1
ATOM 1841 C CA . TYR A 1 233 ? 0.584 3.813 -19.936 1.00 94.50 233 TYR A CA 1
ATOM 1842 C C . TYR A 1 233 ? 1.623 4.906 -19.647 1.00 94.50 233 TYR A C 1
ATOM 1844 O O . TYR A 1 233 ? 2.764 4.823 -20.098 1.00 94.50 233 TYR A O 1
ATOM 1852 N N . ASN A 1 234 ? 1.215 5.919 -18.896 1.00 92.12 234 ASN A N 1
ATOM 1853 C CA . ASN A 1 234 ? 2.058 6.990 -18.413 1.00 92.12 234 ASN A CA 1
ATOM 1854 C C . ASN A 1 234 ? 1.684 7.345 -16.970 1.00 92.12 234 ASN A C 1
ATOM 1856 O O . ASN A 1 234 ? 0.730 6.787 -16.431 1.00 92.12 234 ASN A O 1
ATOM 1860 N N . HIS A 1 235 ? 2.411 8.284 -16.370 1.00 90.00 235 HIS A N 1
ATOM 1861 C CA . HIS A 1 235 ? 2.209 8.737 -14.991 1.00 90.00 235 HIS A CA 1
ATOM 1862 C C . HIS A 1 235 ? 0.999 9.695 -14.836 1.00 90.00 235 HIS A C 1
ATOM 1864 O O . HIS A 1 235 ? 1.077 10.731 -14.177 1.00 90.00 235 HIS A O 1
ATOM 1870 N N . PHE A 1 236 ? -0.117 9.375 -15.505 1.00 92.94 236 PHE A N 1
ATOM 1871 C CA . PHE A 1 236 ? -1.409 10.056 -15.390 1.00 92.94 236 PHE A CA 1
ATOM 1872 C C . PHE A 1 236 ? -2.488 9.044 -15.008 1.00 92.94 236 PHE A C 1
ATOM 1874 O O . PHE A 1 236 ? -2.723 8.058 -15.714 1.00 92.94 236 PHE A O 1
ATOM 1881 N N . SER A 1 237 ? -3.181 9.329 -13.908 1.00 92.06 237 SER A N 1
ATOM 1882 C CA . SER A 1 237 ? -4.337 8.568 -13.448 1.00 92.06 237 SER A CA 1
ATOM 1883 C C . SER A 1 237 ? -5.405 8.439 -14.538 1.00 92.06 237 SER A C 1
ATOM 1885 O O . SER A 1 237 ? -5.647 9.355 -15.322 1.00 92.06 237 SER A O 1
ATOM 1887 N N . LEU A 1 238 ? -6.086 7.289 -14.592 1.00 91.75 238 LEU A N 1
ATOM 1888 C CA . LEU A 1 238 ? -7.228 7.041 -15.488 1.00 91.75 238 LEU A CA 1
ATOM 1889 C C . LEU A 1 238 ? -8.490 7.773 -14.993 1.00 91.75 238 LEU A C 1
ATOM 1891 O O . LEU A 1 238 ? -9.535 7.164 -14.756 1.00 91.75 238 LEU A O 1
ATOM 1895 N N . TRP A 1 239 ? -8.377 9.083 -14.793 1.00 92.56 239 TRP A N 1
ATOM 1896 C CA . TRP A 1 239 ? -9.423 9.947 -14.271 1.00 92.56 239 TRP A CA 1
ATOM 1897 C C . TRP A 1 239 ? -9.963 10.859 -15.371 1.00 92.56 239 TRP A C 1
ATOM 1899 O O . TRP A 1 239 ? -9.209 11.425 -16.150 1.00 92.56 239 TRP A O 1
ATOM 1909 N N . GLU A 1 240 ? -11.281 11.037 -15.443 1.00 90.31 240 GLU A N 1
ATOM 1910 C CA . GLU A 1 240 ? -11.918 11.851 -16.492 1.00 90.31 240 GLU A CA 1
ATOM 1911 C C . GLU A 1 240 ? -11.449 13.315 -16.519 1.00 90.31 240 GLU A C 1
ATOM 1913 O O . GLU A 1 240 ? -11.582 13.969 -17.545 1.00 90.31 240 GLU A O 1
ATOM 1918 N N . GLN A 1 241 ? -10.897 13.834 -15.417 1.00 91.56 241 GLN A N 1
ATOM 1919 C CA . GLN A 1 241 ? -10.358 15.200 -15.367 1.00 91.56 241 GLN A CA 1
ATOM 1920 C C . GLN A 1 241 ? -8.997 15.333 -16.058 1.00 91.56 241 GLN A C 1
ATOM 1922 O O . GLN A 1 241 ? -8.658 16.418 -16.520 1.00 91.56 241 GLN A O 1
ATOM 1927 N N . ASP A 1 242 ? -8.251 14.233 -16.150 1.00 91.25 242 ASP A N 1
ATOM 1928 C CA . ASP A 1 242 ? -6.908 14.192 -16.725 1.00 91.25 242 ASP A CA 1
ATOM 1929 C C . ASP A 1 242 ? -6.923 13.834 -18.221 1.00 91.25 242 ASP A C 1
ATOM 1931 O O . ASP A 1 242 ? -5.941 14.048 -18.929 1.00 91.25 242 ASP A O 1
ATOM 1935 N N . TRP A 1 243 ? -8.038 13.287 -18.719 1.00 93.25 243 TRP A N 1
ATOM 1936 C CA . TRP A 1 243 ? -8.176 12.798 -20.090 1.00 93.25 243 TRP A CA 1
ATOM 1937 C C . TRP A 1 243 ? -9.319 13.504 -20.818 1.00 93.25 243 TRP A C 1
ATOM 1939 O O . TRP A 1 243 ? -10.490 13.264 -20.531 1.00 93.25 243 TRP A O 1
ATOM 1949 N N . ASP A 1 244 ? -8.988 14.259 -21.868 1.00 88.06 244 ASP A N 1
ATOM 1950 C CA . ASP A 1 244 ? -9.967 14.975 -22.706 1.00 88.06 244 ASP A CA 1
ATOM 1951 C C . ASP A 1 244 ? -11.018 14.058 -23.362 1.00 88.06 244 ASP A C 1
ATOM 1953 O O . ASP A 1 244 ? -12.081 14.506 -23.802 1.00 88.06 244 ASP A O 1
ATOM 1957 N N . ASN A 1 245 ? -10.710 12.764 -23.506 1.00 93.19 245 ASN A N 1
ATOM 1958 C CA . ASN A 1 245 ? -11.577 11.795 -24.161 1.00 93.19 245 ASN A CA 1
ATOM 1959 C C . ASN A 1 245 ? -11.355 10.379 -23.617 1.00 93.19 245 ASN A C 1
ATOM 1961 O O . ASN A 1 245 ? -10.250 9.835 -23.688 1.00 93.19 245 ASN A O 1
ATOM 1965 N N . ILE A 1 246 ? -12.434 9.716 -23.193 1.00 95.31 246 ILE A N 1
ATOM 1966 C CA . ILE A 1 246 ? -12.398 8.318 -22.736 1.00 95.31 246 ILE A CA 1
ATOM 1967 C C . ILE A 1 246 ? -11.826 7.353 -23.791 1.00 95.31 246 ILE A C 1
ATOM 1969 O O . ILE A 1 246 ? -11.180 6.364 -23.452 1.00 95.31 246 ILE A O 1
ATOM 1973 N N . ASN A 1 247 ? -11.985 7.639 -25.088 1.00 96.81 247 ASN A N 1
ATOM 1974 C CA . ASN A 1 247 ? -11.399 6.813 -26.147 1.00 96.81 247 ASN A CA 1
ATOM 1975 C C . ASN A 1 247 ? -9.871 6.907 -26.183 1.00 96.81 247 ASN A C 1
ATOM 1977 O O . ASN A 1 247 ? -9.219 5.945 -26.593 1.00 96.81 247 ASN A O 1
ATOM 1981 N N . PHE A 1 248 ? -9.288 8.029 -25.756 1.00 96.81 248 PHE A N 1
ATOM 1982 C CA . PHE A 1 248 ? -7.836 8.165 -25.641 1.00 96.81 248 PHE A CA 1
ATOM 1983 C C . PHE A 1 248 ? -7.314 7.360 -24.457 1.00 96.81 248 PHE A C 1
ATOM 1985 O O . PHE A 1 248 ? -6.346 6.624 -24.622 1.00 96.81 248 PHE A O 1
ATOM 1992 N N . MET A 1 249 ? -8.035 7.376 -23.334 1.00 95.69 249 MET A N 1
ATOM 1993 C CA . MET A 1 249 ? -7.766 6.508 -22.186 1.00 95.69 249 MET A CA 1
ATOM 1994 C C . MET A 1 249 ? -7.827 5.020 -22.574 1.00 95.69 249 MET A C 1
ATOM 1996 O O . MET A 1 249 ? -6.913 4.248 -22.298 1.00 95.69 249 MET A O 1
ATOM 2000 N N . ILE A 1 250 ? -8.863 4.596 -23.306 1.00 96.06 250 ILE A N 1
ATOM 2001 C CA . ILE A 1 250 ? -8.955 3.218 -23.819 1.00 96.06 250 ILE A CA 1
ATOM 2002 C C . ILE A 1 250 ? -7.782 2.907 -24.759 1.00 96.06 250 ILE A C 1
ATOM 2004 O O . ILE A 1 250 ? -7.191 1.827 -24.689 1.00 96.06 250 ILE A O 1
ATOM 2008 N N . SER A 1 251 ? -7.436 3.844 -25.642 1.00 97.00 251 SER A N 1
ATOM 2009 C CA . SER A 1 251 ? -6.360 3.671 -26.620 1.00 97.00 251 SER A CA 1
ATOM 2010 C C . SER A 1 251 ? -4.977 3.587 -25.960 1.00 97.00 251 SER A C 1
ATOM 2012 O O . SER A 1 251 ? -4.148 2.801 -26.421 1.00 97.00 251 SER A O 1
ATOM 2014 N N . SER A 1 252 ? -4.729 4.309 -24.862 1.00 96.50 252 SER A N 1
ATOM 2015 C CA . SER A 1 252 ? -3.472 4.233 -24.104 1.00 96.50 252 SER A CA 1
ATOM 2016 C C . SER A 1 252 ? -3.320 2.865 -23.430 1.00 96.50 252 SER A C 1
ATOM 2018 O O . SER A 1 252 ? -2.280 2.216 -23.561 1.00 96.50 252 SER A O 1
ATOM 2020 N N . LEU A 1 253 ? -4.398 2.333 -22.843 1.00 96.38 253 LEU A N 1
ATOM 2021 C CA . LEU A 1 253 ? -4.430 0.978 -22.283 1.00 96.38 253 LEU A CA 1
ATOM 2022 C C . LEU A 1 253 ? -4.246 -0.104 -23.354 1.00 96.38 253 LEU A C 1
ATOM 2024 O O . LEU A 1 253 ? -3.578 -1.115 -23.123 1.00 96.38 253 LEU A O 1
ATOM 2028 N N . GLN A 1 254 ? -4.811 0.089 -24.549 1.00 97.44 254 GLN A N 1
ATOM 2029 C CA . GLN A 1 254 ? -4.586 -0.812 -25.682 1.00 97.44 254 GLN A CA 1
ATOM 2030 C C . GLN A 1 254 ? -3.134 -0.763 -26.172 1.00 97.44 254 GLN A C 1
ATOM 2032 O O . GLN A 1 254 ? -2.563 -1.815 -26.479 1.00 97.44 254 GLN A O 1
ATOM 2037 N N . ALA A 1 255 ? -2.522 0.424 -26.212 1.00 97.50 255 ALA A N 1
ATOM 2038 C CA . ALA A 1 255 ? -1.115 0.594 -26.549 1.00 97.50 255 ALA A CA 1
ATOM 2039 C C . ALA A 1 255 ? -0.214 -0.110 -25.522 1.00 97.50 255 ALA A C 1
ATOM 2041 O O . ALA A 1 255 ? 0.635 -0.914 -25.917 1.00 97.50 255 ALA A O 1
ATOM 2042 N N . ALA A 1 256 ? -0.459 0.092 -24.222 1.00 97.00 256 ALA A N 1
ATOM 2043 C CA . ALA A 1 256 ? 0.266 -0.575 -23.138 1.00 97.00 256 ALA A CA 1
ATOM 2044 C C . ALA A 1 256 ? 0.110 -2.101 -23.215 1.00 97.00 256 ALA A C 1
ATOM 2046 O O . ALA A 1 256 ? 1.096 -2.836 -23.213 1.00 97.00 256 ALA A O 1
ATOM 2047 N N . ARG A 1 257 ? -1.117 -2.600 -23.423 1.00 97.69 257 ARG A N 1
ATOM 2048 C CA . ARG A 1 257 ? -1.387 -4.033 -23.635 1.00 97.69 257 ARG A CA 1
ATOM 2049 C C . ARG A 1 257 ? -0.628 -4.596 -24.837 1.00 97.69 257 ARG A C 1
ATOM 2051 O O . ARG A 1 257 ? -0.156 -5.733 -24.790 1.00 97.69 257 ARG A O 1
ATOM 2058 N N . LYS A 1 258 ? -0.533 -3.842 -25.937 1.00 97.88 258 LYS A N 1
ATOM 2059 C CA . LYS A 1 258 ? 0.247 -4.248 -27.111 1.00 97.88 258 LYS A CA 1
ATOM 2060 C C . LYS A 1 258 ? 1.732 -4.312 -26.761 1.00 97.88 258 LYS A C 1
ATOM 2062 O O . LYS A 1 258 ? 2.350 -5.333 -27.046 1.00 97.88 258 LYS A O 1
ATOM 2067 N N . ARG A 1 259 ? 2.285 -3.279 -26.116 1.00 97.44 259 ARG A N 1
ATOM 2068 C CA . ARG A 1 259 ? 3.690 -3.248 -25.683 1.00 97.44 259 ARG A CA 1
ATOM 2069 C C . ARG A 1 259 ? 4.031 -4.420 -24.766 1.00 97.44 259 ARG A C 1
ATOM 2071 O O . ARG A 1 259 ? 4.976 -5.141 -25.066 1.00 97.44 259 ARG A O 1
ATOM 2078 N N . TRP A 1 260 ? 3.191 -4.689 -23.765 1.00 98.00 260 TRP A N 1
ATOM 2079 C CA . TRP A 1 260 ? 3.315 -5.826 -22.843 1.00 98.00 260 TRP A CA 1
ATOM 2080 C C . TRP A 1 260 ? 3.504 -7.161 -23.571 1.00 98.00 260 TRP A C 1
ATOM 2082 O O . TRP A 1 260 ? 4.360 -7.971 -23.221 1.00 98.00 260 TRP A O 1
ATOM 2092 N N . ARG A 1 261 ? 2.720 -7.385 -24.633 1.00 97.94 261 ARG A N 1
ATOM 2093 C CA . ARG A 1 261 ? 2.809 -8.598 -25.458 1.00 97.94 261 ARG A CA 1
ATOM 2094 C C . ARG A 1 261 ? 4.066 -8.624 -26.320 1.00 97.94 261 ARG A C 1
ATOM 2096 O O . ARG A 1 261 ? 4.683 -9.676 -26.431 1.00 97.94 261 ARG A O 1
ATOM 2103 N N . VAL A 1 262 ? 4.438 -7.499 -26.932 1.00 97.81 262 VAL A N 1
ATOM 2104 C CA . VAL A 1 262 ? 5.629 -7.430 -27.797 1.00 97.81 262 VAL A CA 1
ATOM 2105 C C . VAL A 1 262 ? 6.917 -7.598 -26.977 1.00 97.81 262 VAL A C 1
ATOM 2107 O O . VAL A 1 262 ? 7.844 -8.235 -27.459 1.00 97.81 262 VAL A O 1
ATOM 2110 N N . ASP A 1 263 ? 6.961 -7.103 -25.737 1.00 97.69 263 ASP A N 1
ATOM 2111 C CA . ASP A 1 263 ? 8.079 -7.318 -24.797 1.00 97.69 263 ASP A CA 1
ATOM 2112 C C . ASP A 1 263 ? 8.053 -8.682 -24.093 1.00 97.69 263 ASP A C 1
ATOM 2114 O O . ASP A 1 263 ? 8.951 -8.990 -23.310 1.00 97.69 263 ASP A O 1
ATOM 2118 N N . ASN A 1 264 ? 7.039 -9.511 -24.365 1.00 97.31 264 ASN A N 1
ATOM 2119 C CA . ASN A 1 264 ? 6.855 -10.821 -23.745 1.00 97.31 264 ASN A CA 1
ATOM 2120 C C . ASN A 1 264 ? 6.821 -10.775 -22.200 1.00 97.31 264 ASN A C 1
ATOM 2122 O O . ASN A 1 264 ? 7.363 -11.651 -21.520 1.00 97.31 264 ASN A O 1
ATOM 2126 N N . LEU A 1 265 ? 6.130 -9.785 -21.626 1.00 97.06 265 LEU A N 1
ATOM 2127 C CA . LEU A 1 265 ? 6.039 -9.572 -20.171 1.00 97.06 265 LEU A CA 1
ATOM 2128 C C . LEU A 1 265 ? 5.083 -10.552 -19.457 1.00 97.06 265 LEU A C 1
ATOM 2130 O O . LEU A 1 265 ? 4.718 -10.364 -18.304 1.00 97.06 265 LEU A O 1
ATOM 2134 N N . GLY A 1 266 ? 4.692 -11.645 -20.119 1.00 95.12 266 GLY A N 1
ATOM 2135 C CA . GLY A 1 266 ? 3.867 -12.703 -19.536 1.00 95.12 266 GLY A CA 1
ATOM 2136 C C . GLY A 1 266 ? 2.370 -12.404 -19.562 1.00 95.12 266 GLY A C 1
ATOM 2137 O O . GLY A 1 266 ? 1.853 -11.787 -20.499 1.00 95.12 266 GLY A O 1
ATOM 2138 N N . LYS A 1 267 ? 1.649 -12.910 -18.553 1.00 95.94 267 LYS A N 1
ATOM 2139 C CA . LYS A 1 267 ? 0.202 -12.689 -18.414 1.00 95.94 267 LYS A CA 1
ATOM 2140 C C . LYS A 1 267 ? -0.073 -11.201 -18.206 1.00 95.94 267 LYS A C 1
ATOM 2142 O O . LYS A 1 267 ? 0.764 -10.486 -17.671 1.00 95.94 267 LYS A O 1
ATOM 2147 N N . LEU A 1 268 ? -1.242 -10.745 -18.652 1.00 96.75 268 LEU A N 1
ATOM 2148 C CA . LEU A 1 268 ? -1.653 -9.372 -18.376 1.00 96.75 268 LEU A CA 1
ATOM 2149 C C . LEU A 1 268 ? -1.868 -9.193 -16.865 1.00 96.75 268 LEU A C 1
ATOM 2151 O O . LEU A 1 268 ? -2.399 -10.112 -16.234 1.00 96.75 268 LEU A O 1
ATOM 2155 N N . PRO A 1 269 ? -1.479 -8.034 -16.317 1.00 95.44 269 PRO A N 1
ATOM 2156 C CA . PRO A 1 269 ? -1.570 -7.762 -14.892 1.00 95.44 269 PRO A CA 1
ATOM 2157 C C . PRO A 1 269 ? -3.034 -7.691 -14.453 1.00 95.44 269 PRO A C 1
ATOM 2159 O O . PRO A 1 269 ? -3.905 -7.228 -15.196 1.00 95.44 269 PRO A O 1
ATOM 2162 N N . THR A 1 270 ? -3.301 -8.164 -13.238 1.00 93.69 270 THR A N 1
ATOM 2163 C CA . THR A 1 270 ? -4.619 -8.088 -12.582 1.00 93.69 270 THR A CA 1
ATOM 2164 C C . THR A 1 270 ? -4.675 -7.021 -11.496 1.00 93.69 270 THR A C 1
ATOM 2166 O O . THR A 1 270 ? -5.758 -6.711 -11.008 1.00 93.69 270 THR A O 1
ATOM 2169 N N . ASN A 1 271 ? -3.518 -6.470 -11.133 1.00 93.31 271 ASN A N 1
ATOM 2170 C CA . ASN A 1 271 ? -3.359 -5.398 -10.169 1.00 93.31 271 ASN A CA 1
ATOM 2171 C C . ASN A 1 271 ? -3.029 -4.085 -10.897 1.00 93.31 271 ASN A C 1
ATOM 2173 O O . ASN A 1 271 ? -2.217 -4.073 -11.828 1.00 93.31 271 ASN A O 1
ATOM 2177 N N . TYR A 1 272 ? -3.686 -3.007 -10.477 1.00 92.31 272 TYR A N 1
ATOM 2178 C CA . TYR A 1 272 ? -3.487 -1.656 -10.985 1.00 92.31 272 TYR A CA 1
ATOM 2179 C C . TYR A 1 272 ? -3.401 -0.690 -9.809 1.00 92.31 272 TYR A C 1
ATOM 2181 O O . TYR A 1 272 ? -4.334 -0.612 -9.005 1.00 92.31 272 TYR A O 1
ATOM 2189 N N . VAL A 1 273 ? -2.305 0.058 -9.749 1.00 91.94 273 VAL A N 1
ATOM 2190 C CA . VAL A 1 273 ? -2.156 1.199 -8.846 1.00 91.94 273 VAL A CA 1
ATOM 2191 C C . VAL A 1 273 ? -2.162 2.460 -9.707 1.00 91.94 273 VAL A C 1
ATOM 2193 O O . VAL A 1 273 ? -1.343 2.535 -10.619 1.00 91.94 273 VAL A O 1
ATOM 2196 N N . PRO A 1 274 ? -3.084 3.410 -9.481 1.00 89.88 274 PRO A N 1
ATOM 2197 C CA . PRO A 1 274 ? -3.088 4.672 -10.212 1.00 89.88 274 PRO A CA 1
ATOM 2198 C C . PRO A 1 274 ? -1.864 5.543 -9.859 1.00 89.88 274 PRO A C 1
ATOM 2200 O O . PRO A 1 274 ? -1.519 5.571 -8.675 1.00 89.88 274 PRO A O 1
ATOM 2203 N N . PRO A 1 275 ? -1.260 6.250 -10.837 1.00 84.38 275 PRO A N 1
ATOM 2204 C CA . PRO A 1 275 ? -0.262 7.302 -10.608 1.00 84.38 275 PRO A CA 1
ATOM 2205 C C . PRO A 1 275 ? -0.831 8.526 -9.891 1.00 84.38 275 PRO A C 1
ATOM 2207 O O . PRO A 1 275 ? -2.048 8.797 -10.066 1.00 84.38 275 PRO A O 1
#

pLDDT: mean 93.41, std 5.69, range [68.5, 98.38]

Radius of gyration: 26.61 Å; chains: 1; bounding box: 60×32×70 Å